Protein AF-A0A0D3JLP3-F1 (afdb_monomer_lite)

Radius of gyration: 18.07 Å; chains: 1; bounding box: 47×41×51 Å

Foldseek 3Di:
DDDDPLVVVLLVLQLVLLCVQLLLLVLPPCSVVSVCLSCVQRPVLSVCLVPDDDLVVLVVSLVVLVVSLVVLVVLLVVLCVVLVVVFDPVDDPVVSLVSLCLDPSSVVSLVSVLSSLSSVLSSLVSDDDPPPPPPSVVVSSVSSVVSSVVSVVVVVCCVPVVVVSCVVPVPPSNVPSCPVVCVVVVD

Secondary structure (DSSP, 8-state):
----HHHHHHHHHHHHHHHHHHHHGGGSSSHHHHHHHHHIIIIIHHHHHHH---HHHHHHHHHHHHHHHHHHHHHHHHHHHHHGGG--TTS-HHHHHHHHHHSHHHHHHHHHHHHHHHHHHHHHHHS---TT-HHHHHHHHHHHHHHHHHHHHHHHHHHHHHHHHHHHH--HHHHHTTHHHHHHHT-

InterPro domains:
  IPR029377 TMEM220 protein [PF15071] (17-122)

Sequence (187 aa):
MLRSSATAAYLVLAALFFSAAAFANLNDPDPLWWVVAYVGGGVALPAAHALESRPARRRQLLGAAAALAAALGVVISVFSGRLWPRLDFGLPLGALAWSALEEEEGREAVGLTLLLLHVLLVASLLLPEGEGGGRSSLVSAGAMLALGGAVVAAIGAWVFARPDMIAKQGVAHCEGAFGGLSQLLGF

Organism: Emiliania huxleyi (strain CCMP1516) (NCBI:txid280463)

pLDDT: mean 81.22, std 12.09, range [42.06, 96.69]

Structure (mmCIF, N/CA/C/O backbone):
data_AF-A0A0D3JLP3-F1
#
_entry.id   AF-A0A0D3JLP3-F1
#
loop_
_atom_site.group_PDB
_atom_site.id
_atom_site.type_symbol
_atom_site.label_atom_id
_atom_site.label_alt_id
_atom_site.label_comp_id
_atom_site.label_asym_id
_atom_site.label_entity_id
_atom_site.label_seq_id
_atom_site.pdbx_PDB_ins_code
_atom_site.Cartn_x
_atom_site.Cartn_y
_atom_site.Cartn_z
_atom_site.occupancy
_atom_site.B_iso_or_equiv
_atom_site.auth_seq_id
_atom_site.auth_comp_id
_atom_site.auth_asym_id
_atom_site.auth_atom_id
_atom_site.pdbx_PDB_model_num
ATOM 1 N N . MET A 1 1 ? -16.352 -6.458 21.444 1.00 47.06 1 MET A N 1
ATOM 2 C CA . MET A 1 1 ? -17.146 -6.243 20.216 1.00 47.06 1 MET A CA 1
ATOM 3 C C . MET A 1 1 ? -16.405 -6.892 19.069 1.00 47.06 1 MET A C 1
ATOM 5 O O . MET A 1 1 ? -15.330 -6.424 18.714 1.00 47.06 1 MET A O 1
ATOM 9 N N . LEU A 1 2 ? -16.921 -8.014 18.572 1.00 42.06 2 LEU A N 1
ATOM 10 C CA . LEU A 1 2 ? -16.379 -8.667 17.387 1.00 42.06 2 LEU A CA 1
ATOM 11 C C . LEU A 1 2 ? -16.685 -7.758 16.194 1.00 42.06 2 LEU A C 1
ATOM 13 O O . LEU A 1 2 ? -17.838 -7.631 15.789 1.00 42.06 2 LEU A O 1
ATOM 17 N N . ARG A 1 3 ? -15.653 -7.077 15.682 1.00 63.84 3 ARG A N 1
ATOM 18 C CA . ARG A 1 3 ? -15.697 -6.479 14.342 1.00 63.84 3 ARG A CA 1
ATOM 19 C C . ARG A 1 3 ? -16.113 -7.585 13.363 1.00 63.84 3 ARG A C 1
ATOM 21 O O . ARG A 1 3 ? -15.807 -8.752 13.611 1.00 63.84 3 ARG A O 1
ATOM 28 N N . SER A 1 4 ? -16.834 -7.240 12.297 1.00 80.00 4 SER A N 1
ATOM 29 C CA . SER A 1 4 ? -17.353 -8.231 11.345 1.00 80.00 4 SER A CA 1
ATOM 30 C C . SER A 1 4 ? -16.260 -9.212 10.898 1.00 80.00 4 SER A C 1
ATOM 32 O O . SER A 1 4 ? -15.097 -8.828 10.747 1.00 80.00 4 SER A O 1
ATOM 34 N N . SER A 1 5 ? -16.627 -10.474 10.655 1.00 82.50 5 SER A N 1
ATOM 35 C CA . SER A 1 5 ? -15.710 -11.499 10.129 1.00 82.50 5 SER A CA 1
ATOM 36 C C . SER A 1 5 ? -14.972 -11.026 8.871 1.00 82.50 5 SER A C 1
ATOM 38 O O . SER A 1 5 ? -13.788 -11.306 8.713 1.00 82.50 5 SER A O 1
ATOM 40 N N . ALA A 1 6 ? -15.636 -10.224 8.034 1.00 82.00 6 ALA A N 1
ATOM 41 C CA . ALA A 1 6 ? -15.048 -9.580 6.863 1.00 82.00 6 ALA A CA 1
ATOM 42 C C . ALA A 1 6 ? -13.892 -8.624 7.209 1.00 82.00 6 ALA A C 1
ATOM 44 O O . ALA A 1 6 ? -12.849 -8.669 6.561 1.00 82.00 6 ALA A O 1
ATOM 45 N N . THR A 1 7 ? -14.037 -7.799 8.253 1.00 83.75 7 THR A N 1
ATOM 46 C CA . THR A 1 7 ? -12.962 -6.891 8.694 1.00 83.75 7 THR A CA 1
ATOM 47 C C . THR A 1 7 ? -11.753 -7.686 9.170 1.00 83.75 7 THR A C 1
ATOM 49 O O . THR A 1 7 ? -10.626 -7.382 8.793 1.00 83.75 7 THR A O 1
ATOM 52 N N . ALA A 1 8 ? -11.980 -8.724 9.980 1.00 85.06 8 ALA A N 1
ATOM 53 C CA . ALA A 1 8 ? -10.903 -9.577 10.473 1.00 85.06 8 ALA A CA 1
ATOM 54 C C . ALA A 1 8 ? -10.177 -10.292 9.322 1.00 85.06 8 ALA A C 1
ATOM 56 O O . ALA A 1 8 ? -8.951 -10.253 9.262 1.00 85.06 8 ALA A O 1
ATOM 57 N N . ALA A 1 9 ? -10.928 -10.875 8.381 1.00 85.50 9 ALA A N 1
ATOM 58 C CA . ALA A 1 9 ? -10.369 -11.530 7.203 1.00 85.50 9 ALA A CA 1
ATOM 59 C C . ALA A 1 9 ? -9.523 -10.564 6.362 1.00 85.50 9 ALA A C 1
ATOM 61 O O . ALA A 1 9 ? -8.387 -10.886 6.024 1.00 85.50 9 ALA A O 1
ATOM 62 N N . TYR A 1 10 ? -10.032 -9.357 6.092 1.00 86.44 10 TYR A N 1
ATOM 63 C CA . TYR A 1 10 ? -9.282 -8.324 5.380 1.00 86.44 10 TYR A CA 1
ATOM 64 C C . TYR A 1 10 ? -7.971 -7.964 6.093 1.00 86.44 10 TYR A C 1
ATOM 66 O O . TYR A 1 10 ? -6.923 -7.952 5.455 1.00 86.44 10 TYR A O 1
ATOM 74 N N . LEU A 1 11 ? -8.004 -7.695 7.406 1.00 88.12 11 LEU A N 1
ATOM 75 C CA . LEU A 1 11 ? -6.803 -7.302 8.153 1.00 88.12 11 LEU A CA 1
ATOM 76 C C . LEU A 1 11 ? -5.747 -8.413 8.174 1.00 88.12 11 LEU A C 1
ATOM 78 O O . LEU A 1 11 ? -4.563 -8.114 8.062 1.00 88.12 11 LEU A O 1
ATOM 82 N N . VAL A 1 12 ? -6.161 -9.681 8.269 1.00 87.56 12 VAL A N 1
ATOM 83 C CA . VAL A 1 12 ? -5.243 -10.828 8.185 1.00 87.56 12 VAL A CA 1
ATOM 84 C C . VAL A 1 12 ? -4.620 -10.928 6.794 1.00 87.56 12 VAL A C 1
ATOM 86 O O . VAL A 1 12 ? -3.403 -11.036 6.684 1.00 87.56 12 VAL A O 1
ATOM 89 N N . LEU A 1 13 ? -5.429 -10.855 5.733 1.00 86.44 13 LEU A N 1
ATOM 90 C CA . LEU A 1 13 ? -4.931 -10.921 4.356 1.00 86.44 13 LEU A CA 1
ATOM 91 C C . LEU A 1 13 ? -3.979 -9.764 4.039 1.00 86.44 13 LEU A C 1
ATOM 93 O O . LEU A 1 13 ? -2.920 -9.983 3.456 1.00 86.44 13 LEU A O 1
ATOM 97 N N . ALA A 1 14 ? -4.323 -8.549 4.466 1.00 87.75 14 ALA A N 1
ATOM 98 C CA . ALA A 1 14 ? -3.467 -7.384 4.310 1.00 87.75 14 ALA A CA 1
ATOM 99 C C . ALA A 1 14 ? -2.148 -7.546 5.081 1.00 87.75 14 ALA A C 1
ATOM 101 O O . ALA A 1 14 ? -1.090 -7.288 4.516 1.00 87.75 14 ALA A O 1
ATOM 102 N N . ALA A 1 15 ? -2.190 -8.031 6.327 1.00 88.88 15 ALA A N 1
ATOM 103 C CA . ALA A 1 15 ? -0.982 -8.277 7.111 1.00 88.88 15 ALA A CA 1
ATOM 104 C C . ALA A 1 15 ? -0.066 -9.309 6.438 1.00 88.88 15 ALA A C 1
ATOM 106 O O . ALA A 1 15 ? 1.129 -9.065 6.312 1.00 88.88 15 ALA A O 1
ATOM 107 N N . LEU A 1 16 ? -0.620 -10.419 5.939 1.00 88.00 16 LEU A N 1
ATOM 108 C CA . LEU A 1 16 ? 0.145 -11.423 5.192 1.00 88.00 16 LEU A CA 1
ATOM 109 C C . LEU A 1 16 ? 0.779 -10.832 3.928 1.00 88.00 16 LEU A C 1
ATOM 111 O O . LEU A 1 16 ? 1.960 -11.061 3.671 1.00 88.00 16 LEU A O 1
ATOM 115 N N . PHE A 1 17 ? 0.021 -10.041 3.167 1.00 88.25 17 PHE A N 1
ATOM 116 C CA . PHE A 1 17 ? 0.524 -9.376 1.969 1.00 88.25 17 PHE A CA 1
ATOM 117 C C . PHE A 1 17 ? 1.662 -8.402 2.283 1.00 88.25 17 PHE A C 1
ATOM 119 O O . PHE A 1 17 ? 2.724 -8.493 1.674 1.00 88.25 17 PHE A O 1
ATOM 126 N N . PHE A 1 18 ? 1.484 -7.500 3.250 1.00 90.38 18 PHE A N 1
ATOM 127 C CA . PHE A 1 18 ? 2.519 -6.527 3.600 1.00 90.38 18 PHE A CA 1
ATOM 128 C C . PHE A 1 18 ? 3.733 -7.177 4.271 1.00 90.38 18 PHE A C 1
ATOM 130 O O . PHE A 1 18 ? 4.849 -6.708 4.070 1.00 90.38 18 PHE A O 1
ATOM 137 N N . SER A 1 19 ? 3.566 -8.290 4.992 1.00 89.62 19 SER A N 1
ATOM 138 C CA . SER A 1 19 ? 4.696 -9.112 5.439 1.00 89.62 19 SER A CA 1
ATOM 139 C C . SER A 1 19 ? 5.468 -9.715 4.266 1.00 89.62 19 SER A C 1
ATOM 141 O O . SER A 1 19 ? 6.696 -9.668 4.267 1.00 89.62 19 SER A O 1
ATOM 143 N N . ALA A 1 20 ? 4.775 -10.246 3.255 1.00 85.94 20 ALA A N 1
ATOM 144 C CA . ALA A 1 20 ? 5.420 -10.772 2.054 1.00 85.94 20 ALA A CA 1
ATOM 145 C C . ALA A 1 20 ? 6.132 -9.662 1.262 1.00 85.94 20 ALA A C 1
ATOM 147 O O . ALA A 1 20 ? 7.269 -9.855 0.837 1.00 85.94 20 ALA A O 1
ATOM 148 N N . ALA A 1 21 ? 5.511 -8.486 1.130 1.00 87.69 21 ALA A N 1
ATOM 149 C CA . ALA A 1 21 ? 6.126 -7.315 0.509 1.00 87.69 21 ALA A CA 1
ATOM 150 C C . ALA A 1 21 ? 7.384 -6.872 1.273 1.00 87.69 21 ALA A C 1
ATOM 152 O O . ALA A 1 21 ? 8.441 -6.725 0.666 1.00 87.69 21 ALA A O 1
ATOM 153 N N . ALA A 1 22 ? 7.315 -6.750 2.603 1.00 88.12 22 ALA A N 1
ATOM 154 C CA . ALA A 1 22 ? 8.476 -6.442 3.438 1.00 88.12 22 ALA A CA 1
ATOM 155 C C . ALA A 1 22 ? 9.607 -7.460 3.237 1.00 88.12 22 ALA A C 1
ATOM 157 O O . ALA A 1 22 ? 10.760 -7.072 3.083 1.00 88.12 22 ALA A O 1
ATOM 158 N N . PHE A 1 23 ? 9.275 -8.753 3.200 1.00 85.31 23 PHE A N 1
ATOM 159 C CA . PHE A 1 23 ? 10.251 -9.812 2.967 1.00 85.31 23 PHE A CA 1
ATOM 160 C C . PHE A 1 23 ? 10.896 -9.711 1.577 1.00 85.31 23 PHE A C 1
ATOM 162 O O . PHE A 1 23 ? 12.108 -9.862 1.462 1.00 85.31 23 PHE A O 1
ATOM 169 N N . ALA A 1 24 ? 10.120 -9.406 0.533 1.00 81.25 24 ALA A N 1
ATOM 170 C CA . ALA A 1 24 ? 10.655 -9.210 -0.814 1.00 81.25 24 ALA A CA 1
ATOM 171 C C . ALA A 1 24 ? 11.670 -8.059 -0.874 1.00 81.25 24 ALA A C 1
ATOM 173 O O . ALA A 1 24 ? 12.733 -8.225 -1.471 1.00 81.25 24 ALA A O 1
ATOM 174 N N . ASN A 1 25 ? 11.373 -6.951 -0.186 1.00 84.56 25 ASN A N 1
ATOM 175 C CA . ASN A 1 25 ? 12.217 -5.753 -0.149 1.00 84.56 25 ASN A CA 1
ATOM 176 C C . ASN A 1 25 ? 13.482 -5.930 0.714 1.00 84.56 25 ASN A C 1
ATOM 178 O O . ASN A 1 25 ? 14.315 -5.033 0.755 1.00 84.56 25 ASN A O 1
ATOM 182 N N . LEU A 1 26 ? 13.682 -7.066 1.404 1.00 82.75 26 LEU A N 1
ATOM 183 C CA . LEU A 1 26 ? 14.929 -7.321 2.150 1.00 82.75 26 LEU A CA 1
ATOM 184 C C . LEU A 1 26 ? 16.171 -7.379 1.251 1.00 82.75 26 LEU A C 1
ATOM 186 O O . LEU A 1 26 ? 17.283 -7.247 1.758 1.00 82.75 26 LEU A O 1
ATOM 190 N N . ASN A 1 27 ? 15.980 -7.602 -0.050 1.00 77.00 27 ASN A N 1
ATOM 191 C CA . ASN A 1 27 ? 17.062 -7.714 -1.027 1.00 77.00 27 ASN A CA 1
ATOM 192 C C . ASN A 1 27 ? 17.346 -6.402 -1.770 1.00 77.00 27 ASN A C 1
ATOM 194 O O . ASN A 1 27 ? 18.267 -6.371 -2.586 1.00 77.00 27 ASN A O 1
ATOM 198 N N . ASP A 1 28 ? 16.577 -5.346 -1.503 1.00 80.69 28 ASP A N 1
ATOM 199 C CA . ASP A 1 28 ? 16.796 -4.044 -2.129 1.00 80.69 28 ASP A CA 1
ATOM 200 C C . ASP A 1 28 ? 18.030 -3.357 -1.523 1.00 80.69 28 ASP A C 1
ATOM 202 O O . ASP A 1 28 ? 18.423 -3.686 -0.400 1.00 80.69 28 ASP A O 1
ATOM 206 N N . PRO A 1 29 ? 18.655 -2.389 -2.224 1.00 79.12 29 PRO A N 1
ATOM 207 C CA . PRO A 1 29 ? 19.817 -1.661 -1.707 1.00 79.12 29 PRO A CA 1
ATOM 208 C C . PRO A 1 29 ? 19.563 -0.960 -0.361 1.00 79.12 29 PRO A C 1
ATOM 210 O O . PRO A 1 29 ? 20.475 -0.863 0.458 1.00 79.12 29 PRO A O 1
ATOM 213 N N . ASP A 1 30 ? 18.319 -0.528 -0.114 1.00 83.94 30 ASP A N 1
ATOM 214 C CA . ASP A 1 30 ? 17.894 0.211 1.082 1.00 83.94 30 ASP A CA 1
ATOM 215 C C . ASP A 1 30 ? 16.684 -0.453 1.783 1.00 83.94 30 ASP A C 1
ATOM 217 O O . ASP A 1 30 ? 15.613 0.149 1.928 1.00 83.94 30 ASP A O 1
ATOM 221 N N . PRO A 1 31 ? 16.823 -1.694 2.282 1.00 83.62 31 PRO A N 1
ATOM 222 C CA . PRO A 1 31 ? 15.688 -2.548 2.647 1.00 83.62 31 PRO A CA 1
ATOM 223 C C . PRO A 1 31 ? 14.939 -2.056 3.896 1.00 83.62 31 PRO A C 1
ATOM 225 O O . PRO A 1 31 ? 13.750 -2.321 4.087 1.00 83.62 31 PRO A O 1
ATOM 228 N N . LEU A 1 32 ? 15.632 -1.331 4.782 1.00 88.00 32 LEU A N 1
ATOM 229 C CA . LEU A 1 32 ? 15.119 -0.968 6.104 1.00 88.00 32 LEU A CA 1
ATOM 230 C C . LEU A 1 32 ? 13.883 -0.071 6.031 1.00 88.00 32 LEU A C 1
ATOM 232 O O . LEU A 1 32 ? 12.934 -0.291 6.781 1.00 88.00 32 LEU A O 1
ATOM 236 N N . TRP A 1 33 ? 13.870 0.921 5.143 1.00 87.44 33 TRP A N 1
ATOM 237 C CA . TRP A 1 33 ? 12.757 1.869 5.055 1.00 87.44 33 TRP A CA 1
ATOM 238 C C . TRP A 1 33 ? 11.482 1.191 4.555 1.00 87.44 33 TRP A C 1
ATOM 240 O O . TRP A 1 33 ? 10.403 1.422 5.106 1.00 87.44 33 TRP A O 1
ATOM 250 N N . TRP A 1 34 ? 11.623 0.286 3.588 1.00 86.25 34 TRP A N 1
ATOM 251 C CA . TRP A 1 34 ? 10.531 -0.513 3.041 1.00 86.25 34 TRP A CA 1
ATOM 252 C C . TRP A 1 34 ? 9.960 -1.472 4.074 1.00 86.25 34 TRP A C 1
ATOM 254 O O . TRP A 1 34 ? 8.751 -1.487 4.315 1.00 86.25 34 TRP A O 1
ATOM 264 N N . VAL A 1 35 ? 10.829 -2.220 4.756 1.00 88.25 35 VAL A N 1
ATOM 265 C CA . VAL A 1 35 ? 10.422 -3.137 5.825 1.00 88.25 35 VAL A CA 1
ATOM 266 C C . VAL A 1 35 ? 9.713 -2.377 6.941 1.00 88.25 35 VAL A C 1
ATOM 268 O O . VAL A 1 35 ? 8.641 -2.796 7.372 1.00 88.25 35 VAL A O 1
ATOM 271 N N . VAL A 1 36 ? 10.254 -1.239 7.385 1.00 90.88 36 VAL A N 1
ATOM 272 C CA . VAL A 1 36 ? 9.626 -0.414 8.428 1.00 90.88 36 VAL A CA 1
ATOM 273 C C . VAL A 1 36 ? 8.259 0.098 7.980 1.00 90.88 36 VAL A C 1
ATOM 275 O O . VAL A 1 36 ? 7.309 0.024 8.762 1.00 90.88 36 VAL A O 1
ATOM 278 N N . ALA A 1 37 ? 8.121 0.572 6.740 1.00 89.50 37 ALA A N 1
ATOM 279 C CA . ALA A 1 37 ? 6.844 1.046 6.215 1.00 89.50 37 ALA A CA 1
ATOM 280 C C . ALA A 1 37 ? 5.800 -0.081 6.164 1.00 89.50 37 ALA A C 1
ATOM 282 O O . ALA A 1 37 ? 4.713 0.056 6.733 1.00 89.50 37 ALA A O 1
ATOM 283 N N . TYR A 1 38 ? 6.136 -1.215 5.545 1.00 91.25 38 TYR A N 1
ATOM 284 C CA . TYR A 1 38 ? 5.212 -2.334 5.370 1.00 91.25 38 TYR A CA 1
ATOM 285 C C . TYR A 1 38 ? 4.873 -3.041 6.685 1.00 91.25 38 TYR A C 1
ATOM 287 O O . TYR A 1 38 ? 3.701 -3.307 6.950 1.00 91.25 38 TYR A O 1
ATOM 295 N N . VAL A 1 39 ? 5.855 -3.292 7.554 1.00 91.62 39 VAL A N 1
ATOM 296 C CA . VAL A 1 39 ? 5.603 -3.896 8.872 1.00 91.62 39 VAL A CA 1
ATOM 297 C C . VAL A 1 39 ? 4.860 -2.915 9.773 1.00 91.62 39 VAL A C 1
ATOM 299 O O . VAL A 1 39 ? 3.878 -3.290 10.411 1.00 91.62 39 VAL A O 1
ATOM 302 N N . GLY A 1 40 ? 5.278 -1.650 9.816 1.00 89.38 40 GLY A N 1
ATOM 303 C CA . GLY A 1 40 ? 4.656 -0.629 10.656 1.00 89.38 40 GLY A CA 1
ATOM 304 C C . GLY A 1 40 ? 3.204 -0.356 10.265 1.00 89.38 40 GLY A C 1
ATOM 305 O O . GLY A 1 40 ? 2.299 -0.480 11.094 1.00 89.38 40 GLY A O 1
ATOM 306 N N . GLY A 1 41 ? 2.972 -0.014 8.998 1.00 86.38 41 GLY A N 1
ATOM 307 C CA . GLY A 1 41 ? 1.651 0.353 8.490 1.00 86.38 41 GLY A CA 1
ATOM 308 C C . GLY A 1 41 ? 0.742 -0.832 8.187 1.00 86.38 41 GLY A C 1
ATOM 309 O O . GLY A 1 41 ? -0.454 -0.756 8.455 1.00 86.38 41 GLY A O 1
ATOM 310 N N . GLY A 1 42 ? 1.297 -1.917 7.646 1.00 87.31 42 GLY A N 1
ATOM 311 C CA . GLY A 1 42 ? 0.535 -3.061 7.148 1.00 87.31 42 GLY A CA 1
ATOM 312 C C . GLY A 1 42 ? 0.310 -4.180 8.162 1.00 87.31 42 GLY A C 1
ATOM 313 O O . GLY A 1 42 ? -0.595 -4.988 7.973 1.00 87.31 42 GLY A O 1
ATOM 314 N N . VAL A 1 43 ? 1.097 -4.237 9.245 1.00 89.88 43 VAL A N 1
ATOM 315 C CA . VAL A 1 43 ? 1.025 -5.325 10.240 1.00 89.88 43 VAL A CA 1
ATOM 316 C C . VAL A 1 43 ? 0.825 -4.786 11.654 1.00 89.88 43 VAL A C 1
ATOM 318 O O . VAL A 1 43 ? -0.166 -5.106 12.313 1.00 89.88 43 VAL A O 1
ATOM 321 N N . ALA A 1 44 ? 1.739 -3.938 12.129 1.00 89.62 44 ALA A N 1
ATOM 322 C CA . ALA A 1 44 ? 1.750 -3.467 13.508 1.00 89.62 44 ALA A CA 1
ATOM 323 C C . ALA A 1 44 ? 0.554 -2.559 13.819 1.00 89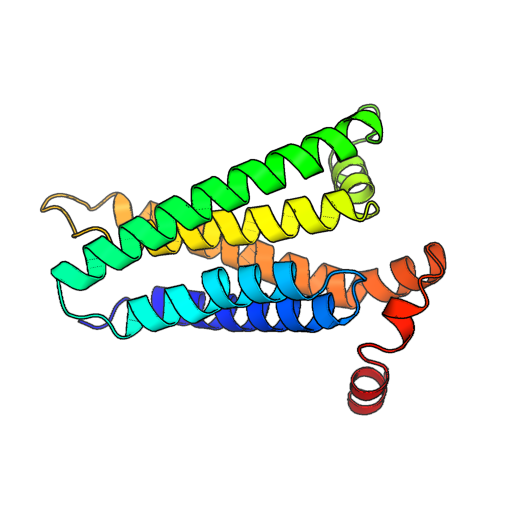.62 44 ALA A C 1
ATOM 325 O O . ALA A 1 44 ? -0.088 -2.731 14.855 1.00 89.62 44 ALA A O 1
ATOM 326 N N . LEU A 1 45 ? 0.211 -1.629 12.921 1.00 89.00 45 LEU A N 1
ATOM 327 C CA . LEU A 1 45 ? -0.941 -0.744 13.093 1.00 89.00 45 LEU A CA 1
ATOM 328 C C . LEU A 1 45 ? -2.280 -1.523 13.141 1.00 89.00 45 LEU A C 1
ATOM 330 O O . LEU A 1 45 ? -3.034 -1.317 14.098 1.00 89.00 45 LEU A O 1
ATOM 334 N N . PRO A 1 46 ? -2.575 -2.462 12.215 1.00 86.56 46 PRO A N 1
ATOM 335 C CA . PRO A 1 46 ? -3.711 -3.385 12.330 1.00 86.56 46 PRO A CA 1
ATOM 336 C C . PRO A 1 46 ? -3.733 -4.222 13.609 1.00 86.56 46 PRO A C 1
ATOM 338 O O . PRO A 1 46 ? -4.788 -4.369 14.229 1.00 86.56 46 PRO A O 1
ATOM 341 N N . ALA A 1 47 ? -2.587 -4.766 14.026 1.00 86.50 47 ALA A N 1
ATOM 342 C CA . ALA A 1 47 ? -2.498 -5.573 15.239 1.00 86.50 47 ALA A CA 1
ATOM 343 C C . ALA A 1 47 ? -2.795 -4.732 16.489 1.00 86.50 47 ALA A C 1
ATOM 345 O O . ALA A 1 47 ? -3.607 -5.122 17.329 1.00 86.50 47 ALA A O 1
ATOM 346 N N . ALA A 1 48 ? -2.204 -3.536 16.582 1.00 87.69 48 ALA A N 1
ATOM 347 C CA . ALA A 1 48 ? -2.474 -2.591 17.659 1.00 87.69 48 ALA A CA 1
ATOM 348 C C . ALA A 1 48 ? -3.956 -2.200 17.691 1.00 87.69 48 ALA A C 1
ATOM 350 O O . ALA A 1 48 ? -4.577 -2.185 18.748 1.00 87.69 48 ALA A O 1
ATOM 351 N N . HIS A 1 49 ? -4.548 -1.957 16.524 1.00 83.94 49 HIS A N 1
ATOM 352 C CA . HIS A 1 49 ? -5.971 -1.695 16.382 1.00 83.94 49 HIS A CA 1
ATOM 353 C C . HIS A 1 49 ? -6.860 -2.849 16.879 1.00 83.94 49 HIS A C 1
ATOM 355 O O . HIS A 1 49 ? -7.849 -2.603 17.572 1.00 83.94 49 HIS A O 1
ATOM 361 N N . ALA A 1 50 ? -6.525 -4.097 16.539 1.00 84.19 50 ALA A N 1
ATOM 362 C CA . ALA A 1 50 ? -7.291 -5.278 16.934 1.00 84.19 50 ALA A CA 1
ATOM 363 C C . ALA A 1 50 ? -7.267 -5.514 18.454 1.00 84.19 50 ALA A C 1
ATOM 365 O O . ALA A 1 50 ? -8.260 -5.967 19.026 1.00 84.19 50 ALA A O 1
ATOM 366 N N . LEU A 1 51 ? -6.154 -5.174 19.107 1.00 84.38 51 LEU A N 1
ATOM 367 C CA . LEU A 1 51 ? -5.958 -5.347 20.547 1.00 84.38 51 LEU A CA 1
ATOM 368 C C . LEU A 1 51 ? -6.507 -4.179 21.386 1.00 84.38 51 LEU A C 1
ATOM 370 O O . LEU A 1 51 ? -6.611 -4.300 22.609 1.00 84.38 51 LEU A O 1
ATOM 374 N N . GLU A 1 52 ? -6.855 -3.044 20.771 1.00 84.38 52 GLU A N 1
ATOM 375 C CA . GLU A 1 52 ? -7.127 -1.810 21.509 1.00 84.38 52 GLU A CA 1
ATOM 376 C C . GLU A 1 52 ? -8.602 -1.609 21.891 1.00 84.38 52 GLU A C 1
ATOM 378 O O . GLU A 1 52 ? -9.476 -1.319 21.063 1.00 84.38 52 GLU A O 1
ATOM 383 N N . SER A 1 53 ? -8.871 -1.650 23.196 1.00 78.25 53 SER A N 1
ATOM 384 C CA . SER A 1 53 ? -10.191 -1.367 23.769 1.00 78.25 53 SER A CA 1
ATOM 385 C C . SER A 1 53 ? -10.328 0.044 24.353 1.00 78.25 53 SER A C 1
ATOM 387 O O . SER A 1 53 ? -11.454 0.497 24.561 1.00 78.25 53 SER A O 1
ATOM 389 N N . ARG A 1 54 ? -9.229 0.778 24.600 1.00 85.88 54 ARG A N 1
ATOM 390 C CA . ARG A 1 54 ? -9.255 2.057 25.329 1.00 85.88 54 ARG A CA 1
ATOM 391 C C . ARG A 1 54 ? -9.383 3.273 24.395 1.00 85.88 54 ARG A C 1
ATOM 393 O O . ARG A 1 54 ? -8.583 3.426 23.468 1.00 85.88 54 ARG A O 1
ATOM 400 N N . PRO A 1 55 ? -10.289 4.231 24.682 1.00 83.56 55 PRO A N 1
ATOM 401 C CA . PRO A 1 55 ? -10.475 5.432 23.858 1.00 83.56 55 PRO A CA 1
ATOM 402 C C . PRO A 1 55 ? -9.222 6.309 23.703 1.00 83.56 55 PRO A C 1
ATOM 404 O O . PRO A 1 55 ? -8.967 6.837 22.622 1.00 83.56 55 PRO A O 1
ATOM 407 N N . ALA A 1 56 ? -8.421 6.458 24.764 1.00 84.38 56 ALA A N 1
ATOM 408 C CA . ALA A 1 56 ? -7.222 7.301 24.744 1.00 84.38 56 ALA A CA 1
ATOM 409 C C . ALA A 1 56 ? -6.162 6.783 23.757 1.00 84.38 56 ALA A C 1
ATOM 411 O O . ALA A 1 56 ? -5.614 7.553 22.970 1.00 84.38 56 ALA A O 1
ATOM 412 N N . ARG A 1 57 ? -5.926 5.466 23.742 1.00 88.19 57 ARG A N 1
ATOM 413 C CA . ARG A 1 57 ? -4.986 4.838 22.810 1.00 88.19 57 ARG A CA 1
ATOM 414 C C . ARG A 1 57 ? -5.500 4.838 21.373 1.00 88.19 57 ARG A C 1
ATOM 416 O O . ARG A 1 57 ? -4.702 5.016 20.463 1.00 88.19 57 ARG A O 1
ATOM 423 N N . ARG A 1 58 ? -6.817 4.763 21.139 1.00 87.12 58 ARG A N 1
ATOM 424 C CA . ARG A 1 58 ? -7.377 4.944 19.784 1.00 87.12 58 ARG A CA 1
ATOM 425 C C . ARG A 1 58 ? -7.014 6.297 19.176 1.00 87.12 58 ARG A C 1
ATOM 427 O O . ARG A 1 58 ? -6.661 6.347 18.005 1.00 87.12 58 ARG A O 1
ATOM 434 N N . ARG A 1 59 ? -7.046 7.381 19.962 1.00 87.31 59 ARG A N 1
ATOM 435 C CA . ARG A 1 59 ? -6.612 8.710 19.491 1.00 87.31 59 ARG A CA 1
ATOM 436 C C . ARG A 1 59 ? -5.126 8.734 19.131 1.00 87.31 59 ARG A C 1
ATOM 438 O O . ARG A 1 59 ? -4.764 9.327 18.123 1.00 87.31 59 ARG A O 1
ATOM 445 N N . GLN A 1 60 ? -4.285 8.062 19.917 1.00 88.81 60 GLN A N 1
ATOM 446 C CA . GLN A 1 60 ? -2.856 7.925 19.611 1.00 88.81 60 GLN A CA 1
ATOM 447 C C . GLN A 1 60 ? -2.634 7.134 18.316 1.00 88.81 60 GLN A C 1
ATOM 449 O O . GLN A 1 60 ? -1.870 7.576 17.466 1.00 88.81 60 GLN A O 1
ATOM 454 N N . LEU A 1 61 ? -3.346 6.017 18.129 1.00 88.62 61 LEU A N 1
ATOM 455 C CA . LEU A 1 61 ? -3.287 5.221 16.899 1.00 88.62 61 LEU A CA 1
ATOM 456 C C . LEU A 1 61 ? -3.784 6.004 15.678 1.00 88.62 61 LEU A C 1
ATOM 458 O O . LEU A 1 61 ? -3.178 5.908 14.619 1.00 88.62 61 LEU A O 1
ATOM 462 N N . LEU A 1 62 ? -4.840 6.810 15.823 1.00 88.19 62 LEU A N 1
ATOM 463 C CA . LEU A 1 62 ? -5.306 7.717 14.769 1.00 88.19 62 LEU A CA 1
ATOM 464 C C . LEU A 1 62 ? -4.242 8.755 14.405 1.00 88.19 62 LEU A C 1
ATOM 466 O O . LEU A 1 62 ? -3.985 8.970 13.225 1.00 88.19 62 LEU A O 1
ATOM 470 N N . GLY A 1 63 ? -3.599 9.369 15.403 1.00 87.75 63 GLY A N 1
ATOM 471 C CA . GLY A 1 63 ? -2.492 10.299 15.177 1.00 87.75 63 GLY A CA 1
ATOM 472 C C . GLY A 1 63 ? -1.310 9.635 14.469 1.00 87.75 63 GLY A C 1
ATOM 473 O O . GLY A 1 63 ? -0.786 10.188 13.507 1.00 87.75 63 GLY A O 1
ATOM 474 N N . ALA A 1 64 ? -0.938 8.421 14.888 1.00 88.56 64 ALA A N 1
ATOM 475 C CA . ALA A 1 64 ? 0.113 7.635 14.247 1.00 88.56 64 ALA A CA 1
ATOM 476 C C . ALA A 1 64 ? -0.242 7.270 12.796 1.00 88.56 64 ALA A C 1
ATOM 478 O O . ALA A 1 64 ? 0.585 7.437 11.905 1.00 88.56 64 ALA A O 1
ATOM 479 N N . ALA A 1 65 ? -1.480 6.837 12.543 1.00 88.19 65 ALA A N 1
ATOM 480 C CA . ALA A 1 65 ? -1.964 6.526 11.201 1.00 88.19 65 ALA A CA 1
ATOM 481 C C . ALA A 1 65 ? -1.977 7.766 10.295 1.00 88.19 65 ALA A C 1
ATOM 483 O O . ALA A 1 65 ? -1.562 7.681 9.144 1.00 88.19 65 ALA A O 1
ATOM 484 N N . ALA A 1 66 ? -2.393 8.927 10.812 1.00 89.00 66 ALA A N 1
ATOM 485 C CA . ALA A 1 66 ? -2.382 10.184 10.066 1.00 89.00 66 ALA A CA 1
ATOM 486 C C . ALA A 1 66 ? -0.955 10.651 9.737 1.00 89.00 66 ALA A C 1
ATOM 488 O O . ALA A 1 66 ? -0.684 11.038 8.602 1.00 89.00 66 ALA A O 1
ATOM 489 N N . ALA A 1 67 ? -0.032 10.578 10.702 1.00 89.94 67 ALA A N 1
ATOM 490 C CA . ALA A 1 67 ? 1.373 10.915 10.485 1.00 89.94 67 ALA A CA 1
ATOM 491 C C . ALA A 1 67 ? 2.026 9.981 9.454 1.00 89.94 67 ALA A C 1
ATOM 493 O O . ALA A 1 67 ? 2.710 10.449 8.545 1.00 89.94 67 ALA A O 1
ATOM 494 N N . LEU A 1 68 ? 1.761 8.674 9.552 1.00 90.94 68 LEU A N 1
ATOM 495 C CA . LEU A 1 68 ? 2.228 7.692 8.579 1.00 90.94 68 LEU A CA 1
ATOM 496 C C . LEU A 1 68 ? 1.639 7.957 7.189 1.00 90.94 68 LEU A C 1
ATOM 498 O O . LEU A 1 68 ? 2.380 7.970 6.214 1.00 90.94 68 LEU A O 1
ATOM 502 N N . ALA A 1 69 ? 0.336 8.224 7.088 1.00 90.38 69 ALA A N 1
ATOM 503 C CA . ALA A 1 69 ? -0.315 8.545 5.821 1.00 90.38 69 ALA A CA 1
ATOM 504 C C . ALA A 1 69 ? 0.292 9.793 5.158 1.00 90.38 69 ALA A C 1
ATOM 506 O O . ALA A 1 69 ? 0.541 9.791 3.954 1.00 90.38 69 ALA A O 1
ATOM 507 N N . ALA A 1 70 ? 0.584 10.837 5.940 1.00 90.38 70 ALA A N 1
ATOM 508 C CA . ALA A 1 70 ? 1.254 12.034 5.442 1.00 90.38 70 ALA A CA 1
ATOM 509 C C . ALA A 1 70 ? 2.675 11.727 4.937 1.00 90.38 70 ALA A C 1
ATOM 511 O O . ALA A 1 70 ? 3.035 12.147 3.838 1.00 90.38 70 ALA A O 1
ATOM 512 N N . ALA A 1 71 ? 3.458 10.955 5.698 1.00 89.62 71 ALA A N 1
ATOM 513 C CA . ALA A 1 71 ? 4.802 10.546 5.294 1.00 89.62 71 ALA A CA 1
ATOM 514 C C . ALA A 1 71 ? 4.780 9.717 3.998 1.00 89.62 71 ALA A C 1
ATOM 516 O O . ALA A 1 71 ? 5.519 10.021 3.063 1.00 89.62 71 ALA A O 1
ATOM 517 N N . LEU A 1 72 ? 3.882 8.731 3.903 1.00 89.06 72 LEU A N 1
ATOM 518 C CA . LEU A 1 72 ? 3.681 7.933 2.692 1.00 89.06 72 LEU A CA 1
ATOM 519 C C . LEU A 1 72 ? 3.294 8.815 1.502 1.00 89.06 72 LEU A C 1
ATOM 521 O O . LEU A 1 72 ? 3.865 8.660 0.429 1.00 89.06 72 LEU A O 1
ATOM 525 N N . GLY A 1 73 ? 2.384 9.776 1.688 1.00 89.25 73 GLY A N 1
ATOM 526 C CA . GLY A 1 73 ? 1.978 10.705 0.632 1.00 89.25 73 GLY A CA 1
ATOM 527 C C . GLY A 1 73 ? 3.141 11.532 0.071 1.00 89.25 73 GLY A C 1
ATOM 528 O O . GLY A 1 73 ? 3.244 11.698 -1.146 1.00 89.25 73 GLY A O 1
ATOM 529 N N . VAL A 1 74 ? 4.054 11.999 0.930 1.00 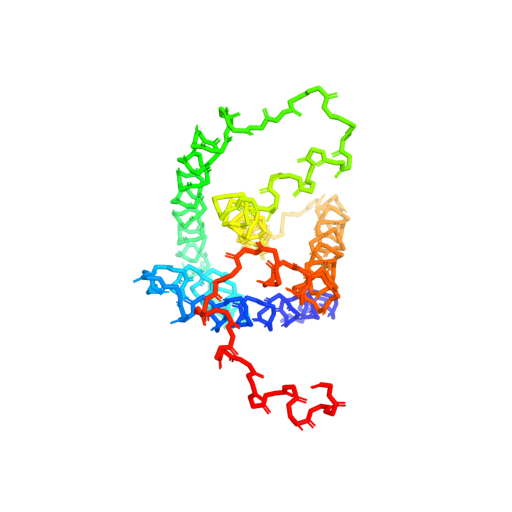91.44 74 VAL A N 1
ATOM 530 C CA . VAL A 1 74 ? 5.275 12.701 0.497 1.00 91.44 74 VAL A CA 1
ATOM 531 C C . VAL A 1 74 ? 6.166 11.777 -0.331 1.00 91.44 74 VAL A C 1
ATOM 533 O O . VAL A 1 74 ? 6.588 12.154 -1.422 1.00 91.44 74 VAL A O 1
ATOM 536 N N . VAL A 1 75 ? 6.415 10.558 0.149 1.00 90.38 75 VAL A N 1
ATOM 537 C CA . VAL A 1 75 ? 7.278 9.590 -0.541 1.00 90.38 75 VAL A CA 1
ATOM 538 C C . VAL A 1 75 ? 6.685 9.185 -1.897 1.00 90.38 75 VAL A C 1
ATOM 540 O O . VAL A 1 75 ? 7.376 9.262 -2.911 1.00 90.38 75 VAL A O 1
ATOM 543 N N . ILE A 1 76 ? 5.386 8.868 -1.951 1.00 91.44 76 ILE A N 1
ATOM 544 C CA . ILE A 1 76 ? 4.656 8.579 -3.198 1.00 91.44 76 ILE A CA 1
ATOM 545 C C . ILE A 1 76 ? 4.790 9.741 -4.186 1.00 91.44 76 ILE A C 1
ATOM 547 O O . ILE A 1 76 ? 5.009 9.510 -5.374 1.00 91.44 76 ILE A O 1
ATOM 551 N N . SER A 1 77 ? 4.692 10.986 -3.713 1.00 89.88 77 SER A N 1
ATOM 552 C CA . SER A 1 77 ? 4.823 12.171 -4.570 1.00 89.88 77 SER A CA 1
ATOM 553 C C . SER A 1 77 ? 6.222 12.285 -5.180 1.00 89.88 77 SER A C 1
ATOM 555 O O . SER A 1 77 ? 6.351 12.607 -6.360 1.00 89.88 77 SER A O 1
ATOM 557 N N . VAL A 1 78 ? 7.270 11.977 -4.409 1.00 91.19 78 VAL A N 1
ATOM 558 C CA . VAL A 1 78 ? 8.657 11.969 -4.900 1.00 91.19 78 VAL A CA 1
ATOM 559 C C . VAL A 1 78 ? 8.845 10.905 -5.983 1.00 91.19 78 VAL A C 1
ATOM 561 O O . VAL A 1 78 ? 9.350 11.224 -7.060 1.00 91.19 78 VAL A O 1
ATOM 564 N N . PHE A 1 79 ? 8.404 9.668 -5.738 1.00 89.62 79 PHE A N 1
ATOM 565 C CA . PHE A 1 79 ? 8.505 8.587 -6.724 1.00 89.62 79 PHE A CA 1
ATOM 566 C C . PHE A 1 79 ? 7.685 8.869 -7.980 1.00 89.62 79 PHE A C 1
ATOM 568 O O . PHE A 1 79 ? 8.193 8.737 -9.090 1.00 89.62 79 PHE A O 1
ATOM 575 N N . SER A 1 80 ? 6.464 9.376 -7.817 1.00 90.12 80 SER A N 1
ATOM 576 C CA . SER A 1 80 ? 5.608 9.769 -8.939 1.00 90.12 80 SER A CA 1
ATOM 577 C C . SER A 1 80 ? 6.253 10.869 -9.784 1.00 90.12 80 SER A C 1
ATOM 579 O O . SER A 1 80 ? 6.204 10.804 -11.007 1.00 90.12 80 SER A O 1
ATOM 581 N N . GLY A 1 81 ? 6.911 11.853 -9.158 1.00 92.19 81 GLY A N 1
ATOM 582 C CA . GLY A 1 81 ? 7.635 12.909 -9.870 1.00 92.19 81 GLY A CA 1
ATOM 583 C C . GLY A 1 81 ? 8.847 12.402 -10.660 1.00 92.19 81 GLY A C 1
ATOM 584 O O . GLY A 1 81 ? 9.148 12.946 -11.719 1.00 92.19 81 GLY A O 1
ATOM 585 N N . ARG A 1 82 ? 9.520 11.348 -10.178 1.00 92.50 82 ARG A N 1
ATOM 586 C CA . ARG A 1 82 ? 10.628 10.684 -10.893 1.00 92.50 82 ARG A CA 1
ATOM 587 C C . ARG A 1 82 ? 10.142 9.787 -12.028 1.00 92.50 82 ARG A C 1
ATOM 589 O O . ARG A 1 82 ? 10.788 9.737 -13.070 1.00 92.50 82 ARG A O 1
ATOM 596 N N . LEU A 1 83 ? 9.010 9.116 -11.823 1.00 93.31 83 LEU A N 1
ATOM 597 C CA . LEU A 1 83 ? 8.382 8.231 -12.798 1.00 93.31 83 LEU A CA 1
ATOM 598 C C . LEU A 1 83 ? 7.762 9.013 -13.960 1.00 93.31 83 LEU A C 1
ATOM 600 O O . LEU A 1 83 ? 7.927 8.633 -15.112 1.00 93.31 83 LEU A O 1
ATOM 604 N N . TRP A 1 84 ? 7.080 10.123 -13.664 1.00 94.81 84 TRP A N 1
ATOM 605 C CA . TRP A 1 84 ? 6.326 10.925 -14.632 1.00 94.81 84 TRP A CA 1
ATOM 606 C C . TRP A 1 84 ? 7.052 11.203 -15.962 1.00 94.81 84 TRP A C 1
ATOM 608 O O . TRP A 1 84 ? 6.467 10.923 -17.006 1.00 94.81 84 TRP A O 1
ATOM 618 N N . PRO A 1 85 ? 8.304 11.707 -15.985 1.00 96.38 85 PRO A N 1
ATOM 619 C CA . PRO A 1 85 ? 9.006 11.989 -17.240 1.00 96.38 85 PRO A CA 1
ATOM 620 C C . PRO A 1 85 ? 9.411 10.740 -18.039 1.00 96.38 85 PRO A C 1
ATOM 622 O O . PRO A 1 85 ? 9.847 10.886 -19.177 1.00 96.38 85 PRO A O 1
ATOM 625 N N . ARG A 1 86 ? 9.310 9.537 -17.462 1.00 93.94 86 ARG A N 1
ATOM 626 C CA . ARG A 1 86 ? 9.659 8.264 -18.115 1.00 93.94 86 ARG A CA 1
ATOM 627 C C . ARG A 1 86 ? 8.449 7.552 -18.720 1.00 93.94 86 ARG A C 1
ATOM 629 O O . ARG A 1 86 ? 8.618 6.583 -19.452 1.00 93.94 86 ARG A O 1
ATOM 636 N N . LEU A 1 87 ? 7.236 8.012 -18.414 1.00 93.94 87 LEU A N 1
ATOM 637 C CA . LEU A 1 87 ? 6.010 7.402 -18.915 1.00 93.94 87 LEU A CA 1
ATOM 638 C C . LEU A 1 87 ? 5.706 7.855 -20.346 1.00 93.94 87 LEU A C 1
ATOM 640 O O . LEU A 1 87 ? 5.700 9.049 -20.648 1.00 93.94 87 LEU A O 1
ATOM 644 N N . ASP A 1 88 ? 5.371 6.894 -21.207 1.00 95.06 88 ASP A N 1
ATOM 645 C CA . ASP A 1 88 ? 4.845 7.167 -22.544 1.00 95.06 88 ASP A CA 1
ATOM 646 C C . ASP A 1 88 ? 3.314 7.267 -22.509 1.00 95.06 88 ASP A C 1
ATOM 648 O O . ASP A 1 88 ? 2.585 6.281 -22.633 1.00 95.06 88 ASP A O 1
ATOM 652 N N . PHE A 1 89 ? 2.814 8.494 -22.357 1.00 95.06 89 PHE A N 1
ATOM 653 C CA . PHE A 1 89 ? 1.377 8.788 -22.351 1.00 95.06 89 PHE A CA 1
ATOM 654 C C . PHE A 1 89 ? 0.683 8.565 -23.707 1.00 95.06 89 PHE A C 1
ATOM 656 O O . PHE A 1 89 ? -0.537 8.711 -23.787 1.00 95.06 89 PHE A O 1
ATOM 663 N N . GLY A 1 90 ? 1.421 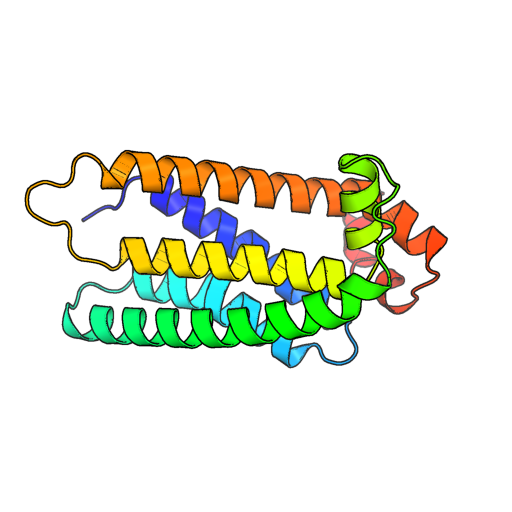8.212 -24.765 1.00 96.69 90 GLY A N 1
ATOM 664 C CA . GLY A 1 90 ? 0.854 7.766 -26.037 1.00 96.69 90 GLY A CA 1
ATOM 665 C C . GLY A 1 90 ? 0.323 6.327 -26.008 1.00 96.69 90 GLY A C 1
ATOM 666 O O . GLY A 1 90 ? -0.408 5.931 -26.918 1.00 96.69 90 GLY A O 1
ATOM 667 N N . LEU A 1 91 ? 0.660 5.539 -24.980 1.00 93.94 91 LEU A N 1
ATOM 668 C CA . LEU A 1 91 ? 0.254 4.139 -24.859 1.00 93.94 91 LEU A CA 1
ATOM 669 C C . LEU A 1 91 ? -1.217 3.971 -24.420 1.00 93.94 91 LEU A C 1
ATOM 671 O O . LEU A 1 91 ? -1.751 4.784 -23.661 1.00 93.94 91 LEU A O 1
ATOM 675 N N . PRO A 1 92 ? -1.887 2.864 -24.808 1.00 96.25 92 PRO A N 1
ATOM 676 C CA . PRO A 1 92 ? -3.167 2.470 -24.218 1.00 96.25 92 PRO A CA 1
ATOM 677 C C . PRO A 1 92 ? -3.066 2.298 -22.694 1.00 96.25 92 PRO A C 1
ATOM 679 O O . PRO A 1 92 ? -2.044 1.833 -22.197 1.00 96.25 92 PRO A O 1
ATOM 682 N N . LEU A 1 93 ? -4.150 2.564 -21.950 1.00 90.94 93 LEU A N 1
ATOM 683 C CA . LEU A 1 93 ? -4.145 2.593 -20.474 1.00 90.94 93 LEU A CA 1
ATOM 684 C C . LEU A 1 93 ? -3.516 1.350 -19.816 1.00 90.94 93 LEU A C 1
ATOM 686 O O . LEU A 1 93 ? -2.757 1.484 -18.862 1.00 90.94 93 LEU A O 1
ATOM 690 N N . GLY A 1 94 ? -3.813 0.147 -20.316 1.00 86.19 94 GLY A N 1
ATOM 691 C CA . GLY A 1 94 ? -3.231 -1.087 -19.777 1.00 86.19 94 GLY A CA 1
ATOM 692 C C . GLY A 1 94 ? -1.721 -1.193 -20.012 1.00 86.19 94 GLY A C 1
ATOM 693 O O . GLY A 1 94 ? -0.990 -1.596 -19.113 1.00 86.19 94 GLY A O 1
ATOM 694 N N . ALA A 1 95 ? -1.250 -0.778 -21.190 1.00 87.81 95 ALA A N 1
ATOM 695 C CA . ALA A 1 95 ? 0.173 -0.753 -21.521 1.00 87.81 95 ALA A CA 1
ATOM 696 C C . ALA A 1 95 ? 0.913 0.350 -20.752 1.00 87.81 95 ALA A C 1
ATOM 698 O O . ALA A 1 95 ? 2.018 0.112 -20.289 1.00 87.81 95 ALA A O 1
ATOM 699 N N . LEU A 1 96 ? 0.276 1.505 -20.541 1.00 91.12 96 LEU A N 1
ATOM 700 C CA . LEU A 1 96 ? 0.796 2.582 -19.698 1.00 91.12 96 LEU A CA 1
ATOM 701 C C . LEU A 1 96 ? 0.920 2.151 -18.226 1.00 91.12 96 LEU A C 1
ATOM 703 O O . LEU A 1 96 ? 1.917 2.431 -17.563 1.00 91.12 96 LEU A O 1
ATOM 707 N N . ALA A 1 97 ? -0.089 1.452 -17.698 1.00 87.81 97 ALA A N 1
ATOM 708 C CA . ALA A 1 97 ? -0.032 0.901 -16.346 1.00 87.81 97 ALA A CA 1
ATOM 709 C C . ALA A 1 97 ? 1.082 -0.148 -16.222 1.00 87.81 97 ALA A C 1
ATOM 711 O O . ALA A 1 97 ? 1.803 -0.168 -15.227 1.00 87.81 97 ALA A O 1
ATOM 712 N N . TRP A 1 98 ? 1.250 -0.990 -17.244 1.00 87.44 98 TRP A N 1
ATOM 713 C CA . TRP A 1 98 ? 2.331 -1.967 -17.286 1.00 87.44 98 TRP A CA 1
ATOM 714 C C . TRP A 1 98 ? 3.710 -1.306 -17.363 1.00 87.44 98 TRP A C 1
ATOM 716 O O . TRP A 1 98 ? 4.584 -1.656 -16.578 1.00 87.44 98 TRP A O 1
ATOM 726 N N . SER A 1 99 ? 3.895 -0.306 -18.230 1.00 89.25 99 SER A N 1
ATOM 727 C CA . SER A 1 99 ? 5.169 0.411 -18.353 1.00 89.25 99 SER A CA 1
ATOM 728 C C . SER A 1 99 ? 5.556 1.106 -17.049 1.00 89.25 99 SER A C 1
ATOM 730 O O . SER A 1 99 ? 6.723 1.116 -16.680 1.00 89.25 99 SER A O 1
ATOM 732 N N . ALA A 1 100 ? 4.579 1.631 -16.302 1.00 90.38 100 ALA A N 1
ATOM 733 C CA . ALA A 1 100 ? 4.828 2.167 -14.968 1.00 90.38 100 ALA A CA 1
ATOM 734 C C . ALA A 1 100 ? 5.348 1.091 -13.998 1.00 90.38 100 ALA A C 1
ATOM 736 O O . ALA A 1 100 ? 6.259 1.359 -13.228 1.00 90.38 100 ALA A O 1
ATOM 737 N N . LEU A 1 101 ? 4.800 -0.127 -14.035 1.00 88.50 101 LEU A N 1
ATOM 738 C CA . LEU A 1 101 ? 5.229 -1.235 -13.169 1.00 88.50 101 LEU A CA 1
ATOM 739 C C . LEU A 1 101 ? 6.568 -1.867 -13.590 1.00 88.50 101 LEU A C 1
ATOM 741 O O . LEU A 1 101 ? 7.203 -2.547 -12.781 1.00 88.50 101 LEU A O 1
ATOM 745 N N . GLU A 1 102 ? 7.011 -1.669 -14.832 1.00 86.12 102 GLU A N 1
ATOM 746 C CA . GLU A 1 102 ? 8.349 -2.087 -15.267 1.00 86.12 102 GLU A CA 1
ATOM 747 C C . GLU A 1 102 ? 9.448 -1.215 -14.632 1.00 86.12 102 GLU A C 1
ATOM 749 O O . GLU A 1 102 ? 10.528 -1.727 -14.323 1.00 86.12 102 GLU A O 1
ATOM 754 N N . GLU A 1 103 ? 9.154 0.047 -14.315 1.00 87.94 103 GLU A N 1
ATOM 755 C CA . GLU A 1 103 ? 10.043 0.934 -13.558 1.00 87.94 103 GLU A CA 1
ATOM 756 C C . GLU A 1 103 ? 10.031 0.597 -12.055 1.00 87.94 103 GLU A C 1
ATOM 758 O O . GLU A 1 103 ? 8.986 0.308 -11.464 1.00 87.94 103 GLU A O 1
ATOM 763 N N . GLU A 1 104 ? 11.198 0.657 -11.411 1.00 85.88 104 GLU A N 1
ATOM 764 C CA . GLU A 1 104 ? 11.344 0.426 -9.965 1.00 85.88 104 GLU A CA 1
ATOM 765 C C . GLU A 1 104 ? 10.518 1.431 -9.158 1.00 85.88 104 GLU A C 1
ATOM 767 O O . GLU A 1 104 ? 9.671 1.034 -8.354 1.00 85.88 104 GLU A O 1
ATOM 772 N N . GLU A 1 105 ? 10.638 2.720 -9.486 1.00 89.12 105 GLU A N 1
ATOM 773 C CA . GLU A 1 105 ? 9.890 3.789 -8.827 1.00 89.12 105 GLU A CA 1
ATOM 774 C C . GLU A 1 105 ? 8.371 3.625 -8.970 1.00 89.12 105 GLU A C 1
ATOM 776 O O . GLU A 1 105 ? 7.611 4.043 -8.095 1.00 89.12 105 GLU A O 1
ATOM 781 N N . GLY A 1 106 ? 7.902 3.022 -10.066 1.00 89.44 106 GLY A N 1
ATOM 782 C CA . GLY A 1 106 ? 6.480 2.769 -10.261 1.00 89.44 106 GLY A CA 1
ATOM 783 C C . GLY A 1 106 ? 5.963 1.606 -9.423 1.00 89.44 106 GLY A C 1
ATOM 784 O O . GLY A 1 106 ? 4.885 1.725 -8.835 1.00 89.44 106 GLY A O 1
ATOM 785 N N . ARG A 1 107 ? 6.735 0.522 -9.269 1.00 88.38 107 ARG A N 1
ATOM 786 C CA . ARG A 1 107 ? 6.390 -0.559 -8.326 1.00 88.38 107 ARG A CA 1
ATOM 787 C C . ARG A 1 107 ? 6.329 -0.053 -6.894 1.00 88.38 107 ARG A C 1
ATOM 789 O O . ARG A 1 107 ? 5.374 -0.359 -6.179 1.00 88.38 107 ARG A O 1
ATOM 796 N N . GLU A 1 108 ? 7.311 0.746 -6.496 1.00 89.00 108 GLU A N 1
ATOM 797 C CA . GLU A 1 108 ? 7.376 1.345 -5.166 1.00 89.00 108 GLU A CA 1
ATOM 798 C C . GLU A 1 108 ? 6.210 2.308 -4.928 1.00 89.00 108 GLU A C 1
ATOM 800 O O . GLU A 1 108 ? 5.511 2.196 -3.919 1.00 89.00 108 GLU A O 1
ATOM 805 N N . ALA A 1 109 ? 5.921 3.203 -5.880 1.00 89.56 109 ALA A N 1
ATOM 806 C CA . ALA A 1 109 ? 4.786 4.117 -5.786 1.00 89.56 109 ALA A CA 1
ATOM 807 C C . ALA A 1 109 ? 3.455 3.364 -5.657 1.00 89.56 109 ALA A C 1
ATOM 809 O O . ALA A 1 109 ? 2.616 3.732 -4.830 1.00 89.56 109 ALA A O 1
ATOM 810 N N . VAL A 1 110 ? 3.256 2.288 -6.424 1.00 90.12 110 VAL A N 1
ATOM 811 C CA . VAL A 1 110 ? 2.052 1.449 -6.339 1.00 90.12 110 VAL A CA 1
ATOM 812 C C . VAL A 1 110 ? 1.975 0.718 -4.996 1.00 90.12 110 VAL A C 1
ATOM 814 O O . VAL A 1 110 ? 0.933 0.775 -4.339 1.00 90.12 110 VAL A O 1
ATOM 817 N N . GLY A 1 111 ? 3.062 0.091 -4.538 1.00 90.00 111 GLY A N 1
ATOM 818 C CA . GLY A 1 111 ? 3.118 -0.598 -3.245 1.00 90.00 111 GLY A CA 1
ATOM 819 C C . GLY A 1 111 ? 2.826 0.335 -2.065 1.00 90.00 111 GLY A C 1
ATOM 820 O O . GLY A 1 111 ? 1.989 0.026 -1.210 1.00 90.00 111 GLY A O 1
ATOM 821 N N . LEU A 1 112 ? 3.428 1.527 -2.063 1.00 91.00 112 LEU A N 1
ATOM 822 C CA . LEU A 1 112 ? 3.172 2.563 -1.062 1.00 91.00 112 LEU A CA 1
ATOM 823 C C . LEU A 1 112 ? 1.754 3.128 -1.149 1.00 91.00 112 LEU A C 1
ATOM 825 O O . LEU A 1 112 ? 1.167 3.453 -0.119 1.00 91.00 112 LEU A O 1
ATOM 829 N N . THR A 1 113 ? 1.176 3.221 -2.347 1.00 90.56 113 THR A N 1
ATOM 830 C CA . THR A 1 113 ? -0.216 3.656 -2.528 1.00 90.56 113 THR A CA 1
ATOM 831 C C . THR A 1 113 ? -1.181 2.639 -1.924 1.00 90.56 113 THR A C 1
ATOM 833 O O . THR A 1 113 ? -2.098 3.021 -1.196 1.00 90.56 113 THR A O 1
ATOM 836 N N . LEU A 1 114 ? -0.952 1.339 -2.140 1.00 91.50 114 LEU A N 1
ATOM 837 C CA . LEU A 1 114 ? -1.730 0.278 -1.491 1.00 91.50 114 LEU A CA 1
ATOM 838 C C . LEU A 1 114 ? -1.593 0.330 0.034 1.00 91.50 114 LEU A C 1
ATOM 840 O O . LEU A 1 114 ? -2.594 0.221 0.746 1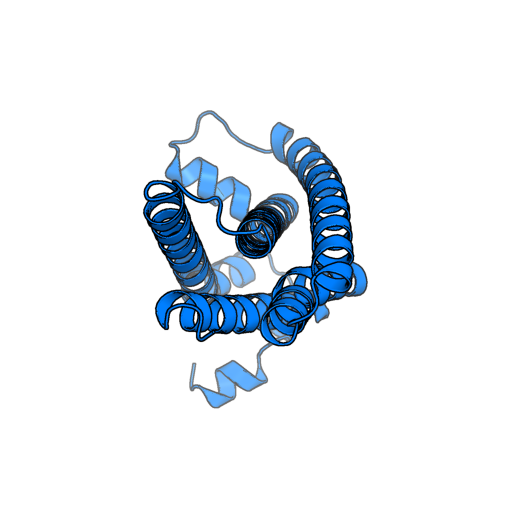.00 91.50 114 LEU A O 1
ATOM 844 N N . LE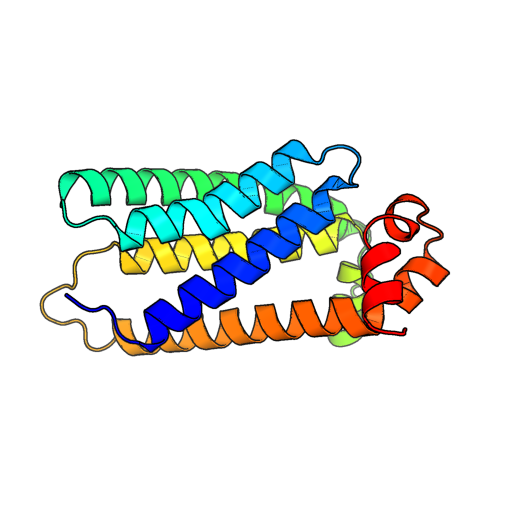U A 1 115 ? -0.378 0.557 0.541 1.00 92.38 115 LEU A N 1
ATOM 845 C CA . LEU A 1 115 ? -0.130 0.741 1.970 1.00 92.38 115 LEU A CA 1
ATOM 846 C C . LEU A 1 115 ? -0.853 1.976 2.527 1.00 92.38 115 LEU A C 1
ATOM 848 O O . LEU A 1 115 ? -1.496 1.886 3.570 1.00 92.38 115 LEU A O 1
ATOM 852 N N . LEU A 1 116 ? -0.807 3.113 1.830 1.00 92.19 116 LEU A N 1
ATOM 853 C CA . LEU A 1 116 ? -1.505 4.337 2.221 1.00 92.19 116 LEU A CA 1
ATOM 854 C C . LEU A 1 116 ? -3.014 4.100 2.314 1.00 92.19 116 LEU A C 1
ATOM 856 O O . LEU A 1 116 ? -3.627 4.421 3.331 1.00 92.19 116 LEU A O 1
ATOM 860 N N . LEU A 1 117 ? -3.614 3.503 1.284 1.00 90.56 117 LEU A N 1
ATOM 861 C CA . LEU A 1 117 ? -5.042 3.191 1.277 1.00 90.56 117 LEU A CA 1
ATOM 862 C C . LEU A 1 117 ? -5.415 2.226 2.410 1.00 90.56 117 LEU A C 1
ATOM 864 O O . LEU A 1 117 ? -6.441 2.414 3.066 1.00 90.56 117 LEU A O 1
ATOM 868 N N . HIS A 1 118 ? -4.562 1.238 2.691 1.00 91.38 118 HIS A N 1
ATOM 869 C CA . HIS A 1 118 ? -4.729 0.352 3.837 1.00 91.38 118 HIS A CA 1
ATOM 870 C C . HIS A 1 118 ? -4.694 1.118 5.169 1.00 91.38 118 HIS A C 1
ATOM 872 O O . HIS A 1 118 ? -5.596 0.950 5.990 1.00 91.38 118 HIS A O 1
ATOM 878 N N . VAL A 1 119 ? -3.707 1.994 5.377 1.00 91.25 119 VAL A N 1
ATOM 879 C CA . VAL A 1 119 ? -3.576 2.814 6.593 1.00 91.25 119 VAL A CA 1
ATOM 880 C C . VAL A 1 119 ? -4.789 3.729 6.772 1.00 91.25 119 VAL A C 1
ATOM 882 O O . VAL A 1 119 ? -5.332 3.815 7.874 1.00 91.25 119 VAL A O 1
ATOM 885 N N . LEU A 1 120 ? -5.265 4.367 5.699 1.00 89.56 120 LEU A N 1
ATOM 886 C CA . LEU A 1 120 ? -6.466 5.207 5.720 1.00 89.56 120 LEU A CA 1
ATOM 887 C C . LEU A 1 120 ? -7.722 4.398 6.059 1.00 89.56 120 LEU A C 1
ATOM 889 O O . LEU A 1 120 ? -8.554 4.846 6.851 1.00 89.56 120 LEU A O 1
ATOM 893 N N . LEU A 1 121 ? -7.845 3.183 5.519 1.00 88.94 121 LEU A N 1
ATOM 894 C CA . LEU A 1 121 ? -8.931 2.279 5.877 1.00 88.94 121 LEU A CA 1
ATOM 895 C C . LEU A 1 121 ? -8.860 1.904 7.364 1.00 88.94 121 LEU A C 1
ATOM 897 O O . LEU A 1 121 ? -9.859 2.052 8.064 1.00 88.94 121 LEU A O 1
ATOM 901 N N . VAL A 1 122 ? -7.698 1.503 7.887 1.00 88.12 122 VAL A N 1
ATOM 902 C CA . VAL A 1 122 ? -7.522 1.193 9.320 1.00 88.12 122 VAL A CA 1
ATOM 903 C C . VAL A 1 122 ? -7.827 2.408 10.202 1.00 88.12 122 VAL A C 1
ATOM 905 O O . VAL A 1 122 ? -8.494 2.270 11.229 1.00 88.12 122 VAL A O 1
ATOM 908 N N . ALA A 1 123 ? -7.417 3.610 9.790 1.00 88.19 123 ALA A N 1
ATOM 909 C CA . ALA A 1 123 ? -7.754 4.853 10.479 1.00 88.19 123 ALA A CA 1
ATOM 910 C C . ALA A 1 123 ? -9.272 5.091 10.511 1.00 88.19 123 ALA A C 1
ATOM 912 O O . ALA A 1 123 ? -9.825 5.399 11.565 1.00 88.19 123 ALA A O 1
ATOM 913 N N . SER A 1 124 ? -9.974 4.864 9.396 1.00 87.56 124 SER A N 1
ATOM 914 C CA . SER A 1 124 ? -11.439 4.972 9.349 1.00 87.56 124 SER A CA 1
ATOM 915 C C . SER A 1 124 ? -12.123 3.991 10.310 1.00 87.56 124 SER A C 1
ATOM 917 O O . SER A 1 124 ? -13.098 4.345 10.965 1.00 87.56 124 SER A O 1
ATOM 919 N N . LEU A 1 125 ? -11.552 2.793 10.486 1.00 86.00 125 LEU A N 1
ATOM 920 C CA . LEU A 1 125 ? -12.039 1.768 11.413 1.00 86.00 125 LEU A CA 1
ATOM 921 C C . LEU A 1 125 ? -11.767 2.105 12.893 1.00 86.00 125 LEU A C 1
ATOM 923 O O . LEU A 1 125 ? -12.311 1.443 13.787 1.00 86.00 125 LEU A O 1
ATOM 927 N N . LEU A 1 126 ? -10.876 3.061 13.174 1.00 85.31 126 LEU A N 1
ATOM 928 C CA . LEU A 1 126 ? -10.576 3.555 14.523 1.00 85.31 126 LEU A CA 1
ATOM 929 C C . LEU A 1 126 ? -11.533 4.667 14.971 1.00 85.31 126 LEU A C 1
ATOM 931 O O . LEU A 1 126 ? -11.643 4.906 16.180 1.00 85.31 126 LEU A O 1
ATOM 935 N N . LEU A 1 127 ? -12.211 5.333 14.031 1.00 85.44 127 LEU A N 1
ATOM 936 C CA . LEU A 1 127 ? -13.183 6.375 14.343 1.00 85.44 127 LEU A CA 1
ATOM 937 C C . LEU A 1 127 ? -14.389 5.780 15.095 1.00 85.44 127 LEU A C 1
ATOM 939 O O . LEU A 1 127 ? -14.794 4.649 14.820 1.00 85.44 127 LEU A O 1
ATOM 943 N N . PRO A 1 128 ? -14.954 6.504 16.078 1.00 80.06 128 PRO A N 1
ATOM 944 C CA . PRO A 1 128 ? -16.172 6.068 16.748 1.00 80.06 128 PRO A CA 1
ATOM 945 C C . PRO A 1 128 ? -17.334 6.008 15.749 1.00 80.06 128 PRO A C 1
ATOM 947 O O . PRO A 1 128 ? -17.482 6.894 14.907 1.00 80.06 128 PRO A O 1
ATOM 950 N N . GLU A 1 129 ? -18.167 4.972 15.854 1.00 77.19 129 GLU A N 1
ATOM 951 C CA . GLU A 1 129 ? -19.416 4.886 15.096 1.00 77.19 129 GLU A CA 1
ATOM 952 C C . GLU A 1 129 ? -20.332 6.031 15.553 1.00 77.19 129 GLU A C 1
ATOM 954 O O . GLU A 1 129 ? -20.755 6.075 16.706 1.00 77.19 129 GLU A O 1
ATOM 959 N N . GLY A 1 130 ? -20.582 7.008 14.678 1.00 71.12 130 GLY A N 1
ATOM 960 C CA . GLY A 1 130 ? -21.564 8.059 14.948 1.00 71.12 130 GLY A CA 1
ATOM 961 C C . GLY A 1 130 ? -22.989 7.498 14.908 1.00 71.12 130 GLY A C 1
ATOM 962 O O . GLY A 1 130 ? -23.275 6.613 14.101 1.00 71.12 130 GLY A O 1
ATOM 963 N N . GLU A 1 131 ? -23.894 8.050 15.723 1.00 51.88 131 GLU A N 1
ATOM 964 C CA . GLU A 1 131 ? -25.287 7.593 15.938 1.00 51.88 131 GLU A CA 1
ATOM 965 C C . GLU A 1 131 ? -26.240 7.699 14.712 1.00 51.88 131 GLU A C 1
ATOM 967 O O . GLU A 1 131 ? -27.455 7.730 14.861 1.00 51.88 131 GLU A O 1
ATOM 972 N N . GLY A 1 132 ? -25.736 7.708 13.471 1.00 56.06 132 GLY A N 1
ATOM 973 C CA . GLY A 1 132 ? -26.562 7.772 12.249 1.00 56.06 132 GLY A CA 1
ATOM 974 C C . GLY A 1 132 ? -25.950 7.128 10.995 1.00 56.06 132 GLY A C 1
ATOM 975 O O . GLY A 1 132 ? -26.360 7.424 9.873 1.00 56.06 132 GLY A O 1
ATOM 976 N N . GLY A 1 133 ? -24.929 6.282 11.147 1.00 50.34 133 GLY A N 1
ATOM 977 C CA . GLY A 1 133 ? -23.998 5.917 10.073 1.00 50.34 133 GLY A CA 1
ATOM 978 C C . GLY A 1 133 ? -24.294 4.636 9.286 1.00 50.34 133 GLY A C 1
ATOM 979 O O . GLY A 1 133 ? -23.434 3.769 9.216 1.00 50.34 133 GLY A O 1
ATOM 980 N N . GLY A 1 134 ? -25.440 4.509 8.609 1.00 56.19 134 GLY A N 1
ATOM 981 C CA . GLY A 1 134 ? -25.665 3.387 7.670 1.00 56.19 134 GLY A CA 1
ATOM 982 C C . GLY A 1 134 ? -24.766 3.424 6.415 1.00 56.19 134 GLY A C 1
ATOM 983 O O . GLY A 1 134 ? -24.524 2.406 5.771 1.00 56.19 134 GLY A O 1
ATOM 984 N N . ARG A 1 135 ? -24.225 4.602 6.075 1.00 53.50 135 ARG A N 1
ATOM 985 C CA . ARG A 1 135 ? -23.388 4.841 4.884 1.00 53.50 135 ARG A CA 1
ATOM 986 C C . ARG A 1 135 ? -21.915 4.442 5.050 1.00 53.50 135 ARG A C 1
ATOM 988 O O . ARG A 1 135 ? -21.258 4.200 4.042 1.00 53.50 135 ARG A O 1
ATOM 995 N N . SER A 1 136 ? -21.391 4.353 6.276 1.00 61.06 136 SER A N 1
ATOM 996 C CA . SER A 1 136 ? -19.974 4.022 6.507 1.00 61.06 136 SER A CA 1
ATOM 997 C C . SER A 1 136 ? -19.665 2.554 6.203 1.00 61.06 136 SER A C 1
ATOM 999 O O . SER A 1 136 ? -18.611 2.257 5.654 1.00 61.06 136 SER A O 1
ATOM 1001 N N . SER A 1 137 ? -20.608 1.641 6.460 1.00 67.31 137 SER A N 1
ATOM 1002 C CA . SER A 1 137 ? -20.389 0.199 6.291 1.00 67.31 137 SER A CA 1
ATOM 1003 C C . SER A 1 137 ? -20.190 -0.219 4.828 1.00 67.31 137 SER A C 1
ATOM 1005 O O . SER A 1 137 ? -19.257 -0.962 4.532 1.00 67.31 137 SER A O 1
ATOM 1007 N N . LEU A 1 138 ? -21.002 0.299 3.897 1.00 65.44 138 LEU A N 1
ATOM 1008 C CA . LEU A 1 138 ? -20.879 -0.027 2.468 1.00 65.44 138 LEU A CA 1
ATOM 1009 C C . LEU A 1 138 ? -19.607 0.552 1.843 1.00 65.44 138 LEU A C 1
ATOM 1011 O O . LEU A 1 138 ? -18.967 -0.117 1.038 1.00 65.44 138 LEU A O 1
ATOM 1015 N N . VAL A 1 139 ? -19.218 1.769 2.234 1.00 69.31 139 VAL A N 1
ATOM 1016 C CA . VAL A 1 139 ? -17.977 2.398 1.755 1.00 69.31 139 VAL A CA 1
ATOM 1017 C C . VAL A 1 139 ? -16.761 1.634 2.275 1.00 69.31 139 VAL A C 1
ATOM 1019 O O . VAL A 1 139 ? -15.862 1.325 1.497 1.00 69.31 139 VAL A O 1
ATOM 1022 N N . SER A 1 140 ? -16.753 1.250 3.555 1.00 73.81 140 SER A N 1
ATOM 1023 C CA . SER A 1 140 ? -15.685 0.423 4.120 1.00 73.81 140 SER A CA 1
ATOM 1024 C C . SER A 1 140 ? -15.637 -0.971 3.491 1.00 73.81 140 SER A C 1
ATOM 1026 O O . SER A 1 140 ? -14.550 -1.448 3.187 1.00 73.81 140 SER A O 1
ATOM 1028 N N . ALA A 1 141 ? -16.783 -1.610 3.235 1.00 73.56 141 ALA A N 1
ATOM 1029 C CA . ALA A 1 141 ? -16.836 -2.910 2.567 1.00 73.56 141 ALA A CA 1
ATOM 1030 C C . ALA A 1 141 ? -16.347 -2.831 1.112 1.00 73.56 141 ALA A C 1
ATOM 1032 O O . ALA A 1 141 ? -15.544 -3.659 0.689 1.00 73.56 141 ALA A O 1
ATOM 1033 N N . GLY A 1 142 ? -16.771 -1.808 0.363 1.00 75.62 142 GLY A N 1
ATOM 1034 C CA . GLY A 1 142 ? -16.294 -1.554 -0.996 1.00 75.62 142 GLY A CA 1
ATOM 1035 C C . GLY A 1 142 ? -14.789 -1.293 -1.039 1.00 75.62 142 GLY A C 1
ATOM 1036 O O . GLY A 1 142 ? -14.091 -1.881 -1.860 1.00 75.62 142 GLY A O 1
ATOM 1037 N N . ALA A 1 143 ? -14.267 -0.489 -0.107 1.00 79.75 143 ALA A N 1
ATOM 1038 C CA . ALA A 1 143 ? -12.833 -0.244 0.024 1.00 79.75 143 ALA A CA 1
ATOM 1039 C C . ALA A 1 143 ? -12.055 -1.522 0.380 1.00 79.75 143 ALA A C 1
ATOM 1041 O O . ALA A 1 143 ? -11.014 -1.783 -0.214 1.00 79.75 143 ALA A O 1
ATOM 1042 N N . MET A 1 144 ? -12.569 -2.349 1.299 1.00 78.12 144 MET A N 1
ATOM 1043 C CA . MET A 1 144 ? -11.967 -3.644 1.645 1.00 78.12 144 MET A CA 1
ATOM 1044 C C . MET A 1 144 ? -11.936 -4.601 0.453 1.00 78.12 144 MET A C 1
ATOM 1046 O O . MET A 1 144 ? -10.924 -5.260 0.240 1.00 78.12 144 MET A O 1
ATOM 1050 N N . LEU A 1 145 ? -13.017 -4.677 -0.330 1.00 77.69 145 LEU A N 1
ATOM 1051 C CA . LEU A 1 145 ? -13.077 -5.519 -1.526 1.00 77.69 145 LEU A CA 1
ATOM 1052 C C . LEU A 1 145 ? -12.126 -5.020 -2.614 1.00 77.69 145 LEU A C 1
ATOM 1054 O O . LEU A 1 145 ? -11.408 -5.823 -3.200 1.00 77.69 145 LEU A O 1
ATOM 1058 N N . ALA A 1 146 ? -12.082 -3.708 -2.852 1.00 79.00 146 ALA A N 1
ATOM 1059 C CA . ALA A 1 146 ? -11.170 -3.111 -3.821 1.00 79.00 146 ALA A CA 1
ATOM 1060 C C . ALA A 1 146 ? -9.703 -3.345 -3.428 1.00 79.00 146 ALA A C 1
ATOM 1062 O O . ALA A 1 146 ? -8.907 -3.780 -4.257 1.00 79.00 146 ALA A O 1
ATOM 1063 N N . LEU A 1 147 ? -9.355 -3.129 -2.155 1.00 80.94 147 LEU A N 1
ATOM 1064 C CA . LEU A 1 147 ? -7.998 -3.356 -1.655 1.00 80.94 147 LEU A CA 1
ATOM 1065 C C . LEU A 1 147 ? -7.635 -4.838 -1.616 1.00 80.94 147 LEU A C 1
ATOM 1067 O O . LEU A 1 147 ? -6.536 -5.200 -2.019 1.00 80.94 147 LEU A O 1
ATOM 1071 N N . GLY A 1 148 ? -8.559 -5.703 -1.199 1.00 76.50 148 GLY A N 1
ATOM 1072 C CA . GLY A 1 148 ? -8.376 -7.151 -1.263 1.00 76.50 148 GLY A CA 1
ATOM 1073 C C . GLY A 1 148 ? -8.151 -7.630 -2.698 1.00 76.50 148 GLY A C 1
ATOM 1074 O O . GLY A 1 148 ? -7.224 -8.394 -2.949 1.00 76.50 148 GLY A O 1
ATOM 1075 N N . GLY A 1 149 ? -8.934 -7.126 -3.655 1.00 77.62 149 GLY A N 1
ATOM 1076 C CA . GLY A 1 149 ? -8.756 -7.403 -5.079 1.00 77.62 149 GLY A CA 1
ATOM 1077 C C . GLY A 1 149 ? -7.408 -6.915 -5.610 1.00 77.62 149 GLY A C 1
ATOM 1078 O O . GLY A 1 149 ? -6.732 -7.658 -6.316 1.00 77.62 149 GLY A O 1
ATOM 1079 N N . ALA A 1 150 ? -6.976 -5.714 -5.221 1.00 78.31 150 ALA A N 1
ATOM 1080 C CA . ALA A 1 150 ? -5.671 -5.178 -5.600 1.00 78.31 150 ALA A CA 1
ATOM 1081 C C . ALA A 1 150 ? -4.510 -6.000 -5.018 1.00 78.31 150 ALA A C 1
ATOM 1083 O O . ALA A 1 150 ? -3.542 -6.268 -5.723 1.00 78.31 150 ALA A O 1
ATOM 1084 N N . VAL A 1 151 ? -4.627 -6.464 -3.770 1.00 76.62 151 VAL A N 1
ATOM 1085 C CA . VAL A 1 151 ? -3.662 -7.380 -3.142 1.00 76.62 151 VAL A CA 1
ATOM 1086 C C . VAL A 1 151 ? -3.588 -8.703 -3.903 1.00 76.62 151 VAL A C 1
ATOM 1088 O O . VAL A 1 151 ? -2.497 -9.163 -4.228 1.00 76.62 151 VAL A O 1
ATOM 1091 N N . VAL A 1 152 ? -4.733 -9.304 -4.237 1.00 76.38 152 VAL A N 1
ATOM 1092 C CA . VAL A 1 152 ? -4.774 -10.554 -5.012 1.00 76.38 152 VAL A CA 1
ATOM 1093 C C . VAL A 1 152 ? -4.167 -10.359 -6.401 1.00 76.38 152 VAL A C 1
ATOM 1095 O O . VAL A 1 152 ? -3.382 -11.194 -6.844 1.00 76.38 152 VAL A O 1
ATOM 1098 N N . ALA A 1 153 ? -4.474 -9.248 -7.073 1.00 77.12 153 ALA A N 1
ATOM 1099 C CA . ALA A 1 153 ? -3.890 -8.915 -8.367 1.00 77.12 153 ALA A CA 1
ATOM 1100 C C . ALA A 1 153 ? -2.371 -8.707 -8.274 1.00 77.12 153 ALA A C 1
ATOM 1102 O O . ALA A 1 153 ? -1.644 -9.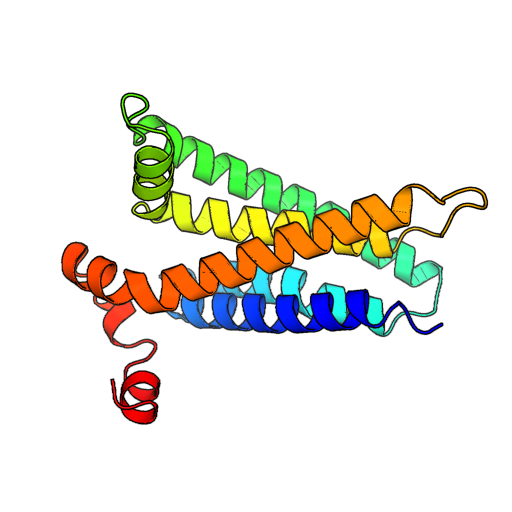208 -9.126 1.00 77.12 153 ALA A O 1
ATOM 1103 N N . ALA A 1 154 ? -1.883 -8.037 -7.226 1.00 78.06 154 ALA A N 1
ATOM 1104 C CA . ALA A 1 154 ? -0.455 -7.848 -6.982 1.00 78.06 154 ALA A CA 1
ATOM 1105 C C . ALA A 1 154 ? 0.261 -9.184 -6.733 1.00 78.06 154 ALA A C 1
ATOM 1107 O O . ALA A 1 154 ? 1.324 -9.418 -7.301 1.00 78.06 154 ALA A O 1
ATOM 1108 N N . ILE A 1 155 ? -0.342 -10.092 -5.956 1.00 74.25 155 ILE A N 1
ATOM 1109 C CA . ILE A 1 155 ? 0.174 -11.457 -5.771 1.00 74.25 155 ILE A CA 1
ATOM 1110 C C . ILE A 1 155 ? 0.190 -12.203 -7.109 1.00 74.25 155 ILE A C 1
ATOM 1112 O O . ILE A 1 155 ? 1.193 -12.822 -7.444 1.00 74.25 155 ILE A O 1
ATOM 1116 N N . GLY A 1 156 ? -0.883 -12.126 -7.900 1.00 75.50 156 GLY A N 1
ATOM 1117 C CA . GLY A 1 156 ? -0.946 -12.752 -9.221 1.00 75.50 156 GLY A CA 1
ATOM 1118 C C . GLY A 1 156 ? 0.138 -12.230 -10.167 1.00 75.50 156 GLY A C 1
ATOM 1119 O O . GLY A 1 156 ? 0.871 -13.021 -10.753 1.00 75.50 156 GLY A O 1
ATOM 1120 N N . ALA A 1 157 ? 0.298 -10.910 -10.266 1.00 75.25 157 ALA A N 1
ATOM 1121 C CA . ALA A 1 157 ? 1.363 -10.290 -11.051 1.00 75.25 157 ALA A CA 1
ATOM 1122 C C . ALA A 1 157 ? 2.750 -10.732 -10.560 1.00 75.25 157 ALA A C 1
ATOM 1124 O O . ALA A 1 157 ? 3.616 -11.059 -11.368 1.00 75.25 157 ALA A O 1
ATOM 1125 N N . TRP A 1 158 ? 2.945 -10.824 -9.244 1.00 74.62 158 TRP A N 1
ATOM 1126 C CA . TRP A 1 158 ? 4.193 -11.303 -8.663 1.00 74.62 158 TRP A CA 1
ATOM 1127 C C . TRP A 1 158 ? 4.462 -12.779 -8.998 1.00 74.62 158 TRP A C 1
ATOM 1129 O O . TRP A 1 158 ? 5.572 -13.119 -9.393 1.00 74.62 158 TRP A O 1
ATOM 1139 N N . VAL A 1 159 ? 3.475 -13.668 -8.909 1.00 77.44 159 VAL A N 1
ATOM 1140 C CA . VAL A 1 159 ? 3.683 -15.092 -9.220 1.00 77.44 159 VAL A CA 1
ATOM 1141 C C . VAL A 1 159 ? 3.908 -15.314 -10.716 1.00 77.44 159 VAL A C 1
ATOM 1143 O O . VAL A 1 159 ? 4.821 -16.045 -11.091 1.00 77.44 159 VAL A O 1
ATOM 1146 N N . PHE A 1 160 ? 3.099 -14.689 -11.574 1.00 80.69 160 PHE A N 1
ATOM 1147 C CA . PHE A 1 160 ? 3.073 -15.021 -13.000 1.00 80.69 160 PHE A CA 1
ATOM 1148 C C . PHE A 1 160 ? 3.988 -14.157 -13.865 1.00 80.69 160 PHE A C 1
ATOM 1150 O O . PHE A 1 160 ? 4.522 -14.664 -14.843 1.00 80.69 160 PHE A O 1
ATOM 1157 N N . ALA A 1 161 ? 4.191 -12.881 -13.532 1.00 76.56 161 ALA A N 1
ATOM 1158 C CA . ALA A 1 161 ? 4.950 -11.968 -14.389 1.00 76.56 161 ALA A CA 1
ATOM 1159 C C . ALA A 1 161 ? 6.393 -11.727 -13.921 1.00 76.56 161 ALA A C 1
ATOM 1161 O O . ALA A 1 161 ? 7.220 -11.226 -14.683 1.00 76.56 161 ALA A O 1
ATOM 1162 N N . ARG A 1 162 ? 6.734 -12.108 -12.682 1.00 75.44 162 ARG A N 1
ATOM 1163 C CA . ARG A 1 162 ? 8.097 -11.961 -12.150 1.00 75.44 162 ARG A CA 1
ATOM 1164 C C . ARG A 1 162 ? 9.165 -12.697 -12.969 1.00 75.44 162 ARG A C 1
ATOM 1166 O O . ARG A 1 162 ? 10.208 -12.080 -13.174 1.00 75.44 162 ARG A O 1
ATOM 1173 N N . PRO A 1 163 ? 8.980 -13.955 -13.423 1.00 77.56 163 PRO A N 1
ATOM 1174 C CA . PRO A 1 163 ? 10.018 -14.645 -14.193 1.00 77.56 163 PRO A CA 1
ATOM 1175 C C . PRO A 1 163 ? 10.420 -13.861 -15.447 1.00 77.56 163 PRO A C 1
ATOM 1177 O O . PRO A 1 163 ? 11.607 -13.645 -15.688 1.00 77.56 163 PRO A O 1
ATOM 1180 N N . ASP A 1 164 ? 9.429 -13.339 -16.170 1.00 77.06 164 ASP A N 1
ATOM 1181 C CA . ASP A 1 164 ? 9.646 -12.528 -17.368 1.00 77.06 164 ASP A CA 1
ATOM 1182 C C . ASP A 1 164 ? 10.348 -11.204 -17.042 1.00 77.06 164 ASP A C 1
ATOM 1184 O O . ASP A 1 164 ? 11.232 -10.769 -17.781 1.00 77.06 164 ASP A O 1
ATOM 1188 N N . MET A 1 165 ? 9.998 -10.564 -15.921 1.00 72.19 165 MET A N 1
ATOM 1189 C CA . MET A 1 165 ? 10.667 -9.337 -15.473 1.00 72.19 165 MET A CA 1
ATOM 1190 C C . MET A 1 165 ? 12.139 -9.568 -15.121 1.00 72.19 165 MET A C 1
ATOM 1192 O O . MET A 1 165 ? 12.989 -8.777 -15.530 1.00 72.19 165 MET A O 1
ATOM 1196 N N . ILE A 1 166 ? 12.456 -10.658 -14.413 1.00 74.31 166 ILE A N 1
ATOM 1197 C CA . ILE A 1 166 ? 13.841 -11.025 -14.079 1.00 74.31 166 ILE A CA 1
ATOM 1198 C C . ILE A 1 166 ? 14.635 -11.283 -15.360 1.00 74.31 166 ILE A C 1
ATOM 1200 O O . ILE A 1 166 ? 15.722 -10.729 -15.525 1.00 74.31 166 ILE A O 1
ATOM 1204 N N . ALA A 1 167 ? 14.068 -12.054 -16.293 1.00 78.62 167 ALA A N 1
ATOM 1205 C CA . ALA A 1 167 ? 14.710 -12.367 -17.566 1.00 78.62 167 ALA A CA 1
ATOM 1206 C C . ALA A 1 167 ? 14.997 -11.111 -18.408 1.00 78.62 167 ALA A C 1
ATOM 1208 O O . ALA A 1 167 ? 16.042 -11.027 -19.049 1.00 78.62 167 ALA A O 1
ATOM 1209 N N . LYS A 1 168 ? 14.092 -10.121 -18.394 1.00 77.50 168 LYS A N 1
ATOM 1210 C CA . LYS A 1 168 ? 14.262 -8.856 -19.126 1.00 77.50 168 LYS A CA 1
ATOM 1211 C C . LYS A 1 168 ? 15.283 -7.916 -18.487 1.00 77.50 168 LYS A C 1
ATOM 1213 O O . LYS A 1 168 ? 16.049 -7.286 -19.208 1.00 77.50 168 LYS A O 1
ATOM 1218 N N . GLN A 1 169 ? 15.253 -7.765 -17.164 1.00 70.88 169 GLN A N 1
ATOM 1219 C CA . GLN A 1 169 ? 16.022 -6.727 -16.467 1.00 70.88 169 GLN A CA 1
ATOM 1220 C C . GLN A 1 169 ? 17.384 -7.211 -15.951 1.00 70.88 169 GLN A C 1
ATOM 1222 O O . GLN A 1 169 ? 18.203 -6.384 -15.560 1.00 70.88 169 GLN A O 1
ATOM 1227 N N . GLY A 1 170 ? 17.656 -8.522 -15.951 1.00 67.88 170 GLY A N 1
ATOM 1228 C CA . GLY A 1 170 ? 18.956 -9.069 -15.538 1.00 67.88 170 GLY A CA 1
ATOM 1229 C C . GLY A 1 170 ? 19.328 -8.741 -14.087 1.00 67.88 170 GLY A C 1
ATOM 1230 O O . GLY A 1 170 ? 20.507 -8.643 -13.744 1.00 67.88 170 GLY A O 1
ATOM 1231 N N . VAL A 1 171 ? 18.331 -8.510 -13.230 1.00 62.66 171 VAL A N 1
ATOM 1232 C CA . VAL A 1 171 ? 18.533 -8.078 -11.844 1.00 62.66 171 VAL A CA 1
ATOM 1233 C C . VAL A 1 171 ? 18.898 -9.267 -10.960 1.00 62.66 171 VAL A C 1
ATOM 1235 O O . VAL A 1 171 ? 18.037 -9.948 -10.407 1.00 62.66 171 VAL A O 1
ATOM 1238 N N . ALA A 1 172 ? 20.205 -9.483 -10.793 1.00 58.56 172 ALA A N 1
ATOM 1239 C CA . ALA A 1 172 ? 20.781 -10.562 -9.984 1.00 58.56 172 ALA A CA 1
ATOM 1240 C C . ALA A 1 172 ? 20.270 -10.594 -8.527 1.00 58.56 172 ALA A C 1
ATOM 1242 O O . ALA A 1 172 ? 20.143 -11.664 -7.935 1.00 58.56 172 ALA A O 1
ATOM 1243 N N . HIS A 1 173 ? 19.907 -9.443 -7.944 1.00 59.97 173 HIS A N 1
ATOM 1244 C CA . HIS A 1 173 ? 19.338 -9.387 -6.587 1.00 59.97 173 HIS A CA 1
ATOM 1245 C C . HIS A 1 173 ? 17.953 -10.062 -6.492 1.00 59.97 173 HIS A C 1
ATOM 1247 O O . HIS A 1 173 ? 17.548 -10.506 -5.418 1.00 59.97 173 HIS A O 1
ATOM 1253 N N . CYS A 1 174 ? 17.244 -10.220 -7.615 1.00 59.97 174 CYS A N 1
ATOM 1254 C CA . CYS A 1 174 ? 15.982 -10.950 -7.678 1.00 59.97 174 CYS A CA 1
ATOM 1255 C C . CYS A 1 174 ? 16.161 -12.474 -7.834 1.00 59.97 174 CYS A C 1
ATOM 1257 O O . CYS A 1 174 ? 15.225 -13.223 -7.537 1.00 59.97 174 CYS A O 1
ATOM 1259 N N . GLU A 1 175 ? 17.328 -12.964 -8.259 1.00 60.62 175 GLU A N 1
ATOM 1260 C CA . GLU A 1 175 ? 17.561 -14.396 -8.516 1.00 60.62 175 GLU A CA 1
ATOM 1261 C C . GLU A 1 175 ? 17.710 -15.216 -7.218 1.00 60.62 175 GLU A C 1
ATOM 1263 O O . GLU A 1 175 ? 17.339 -16.388 -7.177 1.00 60.62 175 GLU A O 1
ATOM 1268 N N . GLY A 1 176 ? 18.173 -14.600 -6.122 1.00 57.31 176 GLY A N 1
ATOM 1269 C CA . GLY A 1 176 ? 18.458 -15.293 -4.855 1.00 57.31 176 GLY A CA 1
ATOM 1270 C C . GLY A 1 176 ? 17.326 -15.309 -3.820 1.00 57.31 176 GLY A C 1
ATOM 1271 O O . GLY A 1 176 ? 17.264 -16.220 -2.996 1.00 57.31 176 GLY A O 1
ATOM 1272 N N . ALA A 1 177 ? 16.402 -14.345 -3.866 1.00 55.62 177 ALA A N 1
ATOM 1273 C CA . ALA A 1 177 ? 15.424 -14.101 -2.795 1.00 55.62 177 ALA A CA 1
ATOM 1274 C C . ALA A 1 177 ? 14.475 -15.283 -2.500 1.00 55.62 177 ALA A C 1
ATOM 1276 O O . ALA A 1 177 ? 13.956 -15.407 -1.393 1.00 55.62 177 ALA A O 1
ATOM 1277 N N . PHE A 1 178 ? 14.240 -16.154 -3.489 1.00 54.06 178 PHE A N 1
ATOM 1278 C CA . PHE A 1 178 ? 13.274 -17.255 -3.390 1.00 54.06 178 PHE A CA 1
ATOM 1279 C C . PHE A 1 178 ? 13.731 -18.552 -4.061 1.00 54.06 178 PHE A C 1
ATOM 1281 O O . PHE A 1 178 ? 12.907 -19.448 -4.231 1.00 54.06 178 PHE A O 1
ATOM 1288 N N . GLY A 1 179 ? 15.018 -18.699 -4.402 1.00 58.12 179 GLY A N 1
ATOM 1289 C CA . GLY A 1 179 ? 15.527 -19.941 -5.005 1.00 58.12 179 GLY A CA 1
ATOM 1290 C C . GLY A 1 179 ? 15.226 -21.184 -4.153 1.00 58.12 179 GLY A C 1
ATOM 1291 O O . GLY A 1 179 ? 15.001 -22.266 -4.683 1.00 58.12 179 GLY A O 1
ATOM 1292 N N . GLY A 1 180 ? 15.126 -21.019 -2.829 1.00 56.25 180 GLY A N 1
ATOM 1293 C CA . GLY A 1 180 ? 14.680 -22.080 -1.926 1.00 56.25 180 GLY A CA 1
ATOM 1294 C C . GLY A 1 180 ? 13.176 -22.377 -1.988 1.00 56.25 180 GLY A C 1
ATOM 1295 O O . GLY A 1 180 ? 12.791 -23.524 -1.808 1.00 56.25 180 GLY A O 1
ATOM 1296 N N . LEU A 1 181 ? 12.318 -21.385 -2.258 1.00 55.28 181 LEU A N 1
ATOM 1297 C CA . LEU A 1 181 ? 10.861 -21.566 -2.317 1.00 55.28 181 LEU A CA 1
ATOM 1298 C C . LEU A 1 181 ? 10.419 -22.180 -3.652 1.00 55.28 181 LEU A C 1
ATOM 1300 O O . LEU A 1 181 ? 9.528 -23.021 -3.660 1.00 55.28 181 LEU A O 1
ATOM 1304 N N . SER A 1 182 ? 11.056 -21.803 -4.764 1.00 54.81 182 SER A N 1
ATOM 1305 C CA . SER A 1 182 ? 10.814 -22.425 -6.074 1.00 54.81 182 SER A CA 1
ATOM 1306 C C . SER A 1 182 ? 11.222 -23.902 -6.065 1.00 54.81 182 SER A C 1
ATOM 1308 O O . SER A 1 182 ? 10.423 -24.762 -6.431 1.00 54.81 182 SER A O 1
ATOM 1310 N N . GLN A 1 183 ? 12.378 -24.219 -5.467 1.00 57.53 183 GLN A N 1
ATOM 1311 C CA . GLN A 1 183 ? 12.791 -25.602 -5.198 1.00 57.53 183 GLN A CA 1
ATOM 1312 C C . GLN A 1 183 ? 11.793 -26.365 -4.315 1.00 57.53 183 GLN A C 1
ATOM 1314 O O . GLN A 1 183 ? 11.569 -27.554 -4.531 1.00 57.53 183 GLN A O 1
ATOM 1319 N N . LEU A 1 184 ? 11.178 -25.697 -3.334 1.00 52.66 184 LEU A N 1
ATOM 1320 C CA . LEU A 1 184 ? 10.206 -26.311 -2.425 1.00 52.66 184 LEU A CA 1
ATOM 1321 C C . LEU A 1 184 ? 8.834 -26.536 -3.080 1.00 52.66 184 LEU A C 1
ATOM 1323 O O . LEU A 1 184 ? 8.118 -27.458 -2.698 1.00 52.66 184 LEU A O 1
ATOM 1327 N N . LEU A 1 185 ? 8.470 -25.701 -4.057 1.00 58.41 185 LEU A N 1
ATOM 1328 C CA . LEU A 1 185 ? 7.196 -25.759 -4.779 1.00 58.41 185 LEU A CA 1
ATOM 1329 C C . LEU A 1 185 ? 7.276 -26.521 -6.114 1.00 58.41 185 LEU A C 1
ATOM 1331 O O . LEU A 1 185 ? 6.237 -26.793 -6.708 1.00 58.41 185 LEU A O 1
ATOM 1335 N N . GLY A 1 186 ? 8.475 -26.914 -6.551 1.00 52.84 186 GLY A N 1
ATOM 1336 C CA . GLY A 1 186 ? 8.682 -27.735 -7.746 1.00 52.84 186 GLY A CA 1
ATOM 1337 C C . GLY A 1 186 ? 8.568 -26.973 -9.068 1.00 52.84 186 GLY A C 1
ATOM 1338 O O . GLY A 1 186 ? 8.182 -27.577 -10.069 1.00 52.84 186 GLY A O 1
ATOM 1339 N N . PHE A 1 187 ? 8.891 -25.676 -9.064 1.00 46.38 187 PHE A N 1
ATOM 1340 C CA . PHE A 1 187 ? 8.960 -24.824 -10.257 1.00 46.38 187 PHE A CA 1
ATOM 1341 C C . PHE A 1 187 ? 10.383 -24.317 -10.489 1.00 46.38 187 PHE A C 1
ATOM 1343 O O . PHE A 1 187 ? 11.086 -24.043 -9.486 1.00 46.38 187 PHE A O 1
#